Protein AF-A0A368G406-F1 (afdb_monomer_lite)

Organism: Ancylostoma caninum (NCBI:txid29170)

Radius of gyration: 52.62 Å; chains: 1; bounding box: 127×66×128 Å

Foldseek 3Di:
DDDDDDPDPPDDDPVNVVVVVVQVPDDPVRVVVVVVVVVVVVVVVVVPDDPVSVVVVVVVVVVVVVVVVVPADPVRVVVVVVVVVVVVVVVVVPADPVRVVVVVVVVVVVVVVVVVPDDPVNVVVVVVVVVVVVVVCVVVADPVNVVVVVVVVVVVVVVVVVPDDPVRVVVVVVVVVVVVVVVVVPDDPVSVVVVVVVVVVVVVVCVVPDDPVRVVVVVVVVVVVVVVCVVVDDPVNVVVVVVVVVVVVVVVCCLVPVPPVPCCVVVPDPVDPLPPRPVNCQADQQDAQPQARGGHTPNDDPCPVANNNVRDDDPDPQDDPPVNVLCVCPDPNVVVSD

InterPro domains:
  IPR048998 STPR domain [PF21107] (16-80)

Structure (mmCIF, N/CA/C/O backbone):
data_AF-A0A368G406-F1
#
_entry.id   AF-A0A368G406-F1
#
loop_
_atom_site.group_PDB
_atom_site.id
_atom_site.type_symbol
_atom_site.label_atom_id
_atom_site.label_alt_id
_atom_site.label_comp_id
_atom_site.label_asym_id
_atom_site.label_entity_id
_atom_site.label_seq_id
_atom_site.pdbx_PDB_ins_code
_atom_site.Cartn_x
_atom_site.Cartn_y
_atom_site.Cartn_z
_atom_site.occupancy
_atom_site.B_iso_or_equiv
_atom_site.auth_seq_id
_atom_site.auth_comp_id
_atom_site.auth_asym_id
_atom_site.auth_atom_id
_atom_site.pdbx_PDB_model_num
ATOM 1 N N . MET A 1 1 ? -54.294 37.014 65.094 1.00 49.41 1 MET A N 1
ATOM 2 C CA . MET A 1 1 ? -54.032 35.563 64.950 1.00 49.41 1 MET A CA 1
ATOM 3 C C . MET A 1 1 ? -52.740 35.234 65.684 1.00 49.41 1 MET A C 1
ATOM 5 O O . MET A 1 1 ? -51.765 35.935 65.439 1.00 49.41 1 MET A O 1
ATOM 9 N N . PRO A 1 2 ? -52.717 34.256 66.604 1.00 46.81 2 PRO A N 1
ATOM 10 C CA . PRO A 1 2 ? -51.496 33.911 67.323 1.00 46.81 2 PRO A CA 1
ATOM 11 C C . PRO A 1 2 ? -50.529 33.155 66.392 1.00 46.81 2 PRO A C 1
ATOM 13 O O . PRO A 1 2 ? -50.986 32.436 65.497 1.00 46.81 2 PRO A O 1
ATOM 16 N N . PRO A 1 3 ? -49.204 33.298 66.568 1.00 49.44 3 PRO A N 1
ATOM 17 C CA . PRO A 1 3 ? -48.229 32.616 65.728 1.00 49.44 3 PRO A CA 1
ATOM 18 C C . PRO A 1 3 ? -48.266 31.109 66.008 1.00 49.44 3 PRO A C 1
ATOM 20 O O . PRO A 1 3 ? -48.153 30.669 67.154 1.00 49.44 3 PRO A O 1
ATOM 23 N N . LYS A 1 4 ? -48.433 30.302 64.953 1.00 53.38 4 LYS A N 1
ATOM 24 C CA . LYS A 1 4 ? -48.351 28.839 65.040 1.00 53.38 4 LYS A CA 1
ATOM 25 C C . LYS A 1 4 ? -46.936 28.451 65.489 1.00 53.38 4 LYS A C 1
ATOM 27 O O . LYS A 1 4 ? -45.959 28.789 64.821 1.00 53.38 4 LYS A O 1
ATOM 32 N N . LYS A 1 5 ? -46.833 27.754 66.627 1.00 54.50 5 LYS A N 1
ATOM 33 C CA . LYS A 1 5 ? -45.586 27.143 67.108 1.00 54.50 5 LYS A CA 1
ATOM 34 C C . LYS A 1 5 ? -45.050 26.208 66.020 1.00 54.50 5 LYS A C 1
ATOM 36 O O . LYS A 1 5 ? -45.784 25.356 65.533 1.00 54.50 5 LYS A O 1
ATOM 41 N N . ARG A 1 6 ? -43.785 26.390 65.631 1.00 55.47 6 ARG A N 1
ATOM 42 C CA . ARG A 1 6 ? -43.069 25.457 64.752 1.00 55.47 6 ARG A CA 1
ATOM 43 C C . ARG A 1 6 ? -42.863 24.159 65.530 1.00 55.47 6 ARG A C 1
ATOM 45 O O . ARG A 1 6 ? -42.305 24.201 66.628 1.00 55.47 6 ARG A O 1
ATOM 52 N N . ASP A 1 7 ? -43.328 23.043 64.980 1.00 55.53 7 ASP A N 1
ATOM 53 C CA . ASP A 1 7 ? -43.093 21.726 65.561 1.00 55.53 7 ASP A CA 1
ATOM 54 C C . ASP A 1 7 ? -41.589 21.466 65.689 1.00 55.53 7 ASP A C 1
ATOM 56 O O . ASP A 1 7 ? -40.785 21.750 64.798 1.00 55.53 7 ASP A O 1
ATOM 60 N N . SER A 1 8 ? -41.206 20.974 66.862 1.00 54.22 8 SER A N 1
ATOM 61 C CA . SER A 1 8 ? -39.820 20.740 67.241 1.00 54.22 8 SER A CA 1
ATOM 62 C C . SER A 1 8 ? -39.265 19.521 66.499 1.00 54.22 8 SER A C 1
ATOM 64 O O . SER A 1 8 ? -39.485 18.378 66.889 1.00 54.22 8 SER A O 1
ATOM 66 N N . LEU A 1 9 ? -38.469 19.765 65.456 1.00 58.19 9 LEU A N 1
ATOM 67 C CA . LEU A 1 9 ? -37.753 18.752 64.660 1.00 58.19 9 LEU A CA 1
ATOM 68 C C . LEU A 1 9 ? -36.679 17.954 65.447 1.00 58.19 9 LEU A C 1
ATOM 70 O O . LEU A 1 9 ? -35.885 17.236 64.850 1.00 58.19 9 LEU A O 1
ATOM 74 N N . GLY A 1 10 ? -36.627 18.077 66.779 1.00 58.72 10 GLY A N 1
ATOM 75 C CA . GLY A 1 10 ? -35.597 17.486 67.644 1.00 58.72 10 GLY A CA 1
ATOM 76 C C . GLY A 1 10 ? -36.058 16.341 68.557 1.00 58.72 10 GLY A C 1
ATOM 77 O O . GLY A 1 10 ? -35.227 15.775 69.266 1.00 58.72 10 GLY A O 1
ATOM 78 N N . ARG A 1 11 ? -37.350 15.979 68.592 1.00 62.00 11 ARG A N 1
ATOM 79 C CA . ARG A 1 11 ? -37.847 14.932 69.506 1.00 62.00 11 ARG A CA 1
ATOM 80 C C . ARG A 1 11 ? -37.853 13.562 68.824 1.00 62.00 11 ARG A C 1
ATOM 82 O O . ARG A 1 11 ? -38.771 13.235 68.082 1.00 62.00 11 ARG A O 1
ATOM 89 N N . VAL A 1 12 ? -36.829 12.748 69.093 1.00 65.00 12 VAL A N 1
ATOM 90 C CA . VAL A 1 12 ? -36.777 11.350 68.632 1.00 65.00 12 VAL A CA 1
ATOM 91 C C . VAL A 1 12 ? -37.868 10.545 69.338 1.00 65.00 12 VAL A C 1
ATOM 93 O O . VAL A 1 12 ? -37.932 10.518 70.568 1.00 65.00 12 VAL A O 1
ATOM 96 N N . ASP A 1 13 ? -38.724 9.887 68.557 1.00 80.06 13 ASP A N 1
ATOM 97 C CA . ASP A 1 13 ? -39.820 9.065 69.065 1.00 80.06 13 ASP A CA 1
ATOM 98 C C . ASP A 1 13 ? -39.289 7.938 69.996 1.00 80.06 13 ASP A C 1
ATOM 100 O O . ASP A 1 13 ? -38.339 7.231 69.627 1.00 80.06 13 ASP A O 1
ATOM 104 N N . PRO A 1 14 ? -39.881 7.735 71.194 1.00 77.62 14 PRO A N 1
ATOM 105 C CA . PRO A 1 14 ? -39.443 6.725 72.166 1.00 77.62 14 PRO A CA 1
ATOM 106 C C . PRO A 1 14 ? -39.375 5.285 71.631 1.00 77.62 14 PRO A C 1
ATOM 108 O O . PRO A 1 14 ? -38.584 4.476 72.123 1.00 77.62 14 PRO A O 1
ATOM 111 N N . ARG A 1 15 ? -40.193 4.937 70.632 1.00 78.81 15 ARG A N 1
ATOM 112 C CA . ARG A 1 15 ? -40.176 3.640 69.942 1.00 78.81 15 ARG A CA 1
ATOM 113 C C . ARG A 1 15 ? -38.943 3.515 69.057 1.00 78.81 15 ARG A C 1
ATOM 115 O O . ARG A 1 15 ? -38.288 2.477 69.063 1.00 78.81 15 ARG A O 1
ATOM 122 N N . THR A 1 16 ? -38.585 4.585 68.355 1.00 78.56 16 THR A N 1
ATOM 123 C CA . THR A 1 16 ? -37.384 4.635 67.507 1.00 78.56 16 THR A CA 1
ATOM 124 C C . THR A 1 16 ? -36.116 4.503 68.347 1.00 78.56 16 THR A C 1
ATOM 126 O O . THR A 1 16 ? -35.192 3.789 67.958 1.00 78.56 16 THR A O 1
ATOM 129 N N . LYS A 1 17 ? -36.097 5.120 69.537 1.00 80.81 17 LYS A N 1
ATOM 130 C CA . LYS A 1 17 ? -35.003 4.977 70.508 1.00 80.81 17 LYS A CA 1
ATOM 131 C C . LYS A 1 17 ? -34.856 3.528 70.997 1.00 80.81 17 LYS A C 1
ATOM 133 O O . LYS A 1 17 ? -33.769 2.972 70.883 1.00 80.81 17 LYS A O 1
ATOM 138 N N . ARG A 1 18 ? -35.956 2.884 71.412 1.00 81.50 18 ARG A N 1
ATOM 139 C CA . ARG A 1 18 ? -35.964 1.466 71.828 1.00 81.50 18 ARG A CA 1
ATOM 140 C C . ARG A 1 18 ? -35.503 0.509 70.731 1.00 81.50 18 ARG A C 1
ATOM 142 O O . ARG A 1 18 ? -34.713 -0.387 70.997 1.00 81.50 18 ARG A O 1
ATOM 149 N N . VAL A 1 19 ? -35.955 0.704 69.490 1.00 82.75 19 VAL A N 1
ATOM 150 C CA . VAL A 1 19 ? -35.509 -0.121 68.354 1.00 82.75 19 VAL A CA 1
ATOM 151 C C . VAL A 1 19 ? -34.008 0.056 68.116 1.00 82.75 19 VAL A C 1
ATOM 153 O O . VAL A 1 19 ? -33.307 -0.923 67.868 1.00 82.75 19 VAL A O 1
ATOM 156 N N . ARG A 1 20 ? -33.491 1.284 68.232 1.00 83.06 20 ARG A N 1
ATOM 157 C CA . ARG A 1 20 ? -32.057 1.563 68.086 1.00 83.06 20 ARG A CA 1
ATOM 158 C C . ARG A 1 20 ? -31.224 0.880 69.172 1.00 83.06 20 ARG A C 1
ATOM 160 O O . ARG A 1 20 ? -30.203 0.293 68.841 1.00 83.06 20 ARG A O 1
ATOM 167 N N . GLU A 1 21 ? -31.682 0.913 70.420 1.00 83.25 21 GLU A N 1
ATOM 168 C CA . GLU A 1 21 ? -31.038 0.235 71.555 1.00 83.25 21 GLU A CA 1
ATOM 169 C C . GLU A 1 21 ? -31.100 -1.293 71.416 1.00 83.25 21 GLU A C 1
ATOM 171 O O . GLU A 1 21 ? -30.082 -1.957 71.582 1.00 83.25 21 GLU A O 1
ATOM 176 N N . SER A 1 22 ? -32.243 -1.858 71.006 1.00 81.00 22 SER A N 1
ATOM 177 C CA . SER A 1 22 ? -32.356 -3.303 70.750 1.00 81.00 22 SER A CA 1
ATOM 178 C C . SER A 1 22 ? -31.404 -3.774 69.647 1.00 81.00 22 SER A C 1
ATOM 180 O O . SER A 1 22 ? -30.743 -4.787 69.818 1.00 81.00 22 SER A O 1
ATOM 182 N N . ARG A 1 23 ? -31.249 -2.987 68.569 1.00 85.38 23 ARG A N 1
ATOM 183 C CA . ARG A 1 23 ? -30.311 -3.274 67.473 1.00 85.38 23 ARG A CA 1
ATOM 184 C C . ARG A 1 23 ? -28.847 -3.129 67.878 1.00 85.38 23 ARG A C 1
ATOM 186 O O . ARG A 1 23 ? -27.997 -3.775 67.281 1.00 85.38 23 ARG A O 1
ATOM 193 N N . ALA A 1 24 ? -28.547 -2.251 68.835 1.00 84.69 24 ALA A N 1
ATOM 194 C CA . ALA A 1 24 ? -27.189 -2.064 69.341 1.00 84.69 24 ALA A CA 1
ATOM 195 C C . ALA A 1 24 ? -26.726 -3.252 70.199 1.00 84.69 24 ALA A C 1
ATOM 197 O O . ALA A 1 24 ? -25.533 -3.526 70.251 1.00 84.69 24 ALA A O 1
ATOM 198 N N . ASN A 1 25 ? -27.673 -3.964 70.814 1.00 88.94 25 ASN A N 1
ATOM 199 C CA . ASN A 1 25 ? -27.423 -5.135 71.652 1.00 88.94 25 ASN A CA 1
ATOM 200 C C . ASN A 1 25 ? -27.667 -6.472 70.917 1.00 88.94 25 ASN A C 1
ATOM 202 O O . ASN A 1 25 ? -27.665 -7.519 71.559 1.00 88.94 25 ASN A O 1
ATOM 206 N N . GLU A 1 26 ? -27.911 -6.453 69.600 1.00 91.19 26 GLU A N 1
ATOM 207 C CA . GLU A 1 26 ? -28.082 -7.669 68.789 1.00 91.19 26 GLU A CA 1
ATOM 208 C C . GLU A 1 26 ? -26.772 -8.465 68.714 1.00 91.19 26 GLU A C 1
ATOM 210 O O . GLU A 1 26 ? -25.701 -7.897 68.477 1.00 91.19 26 GLU A O 1
ATOM 215 N N . THR A 1 27 ? -26.862 -9.795 68.826 1.00 92.38 27 THR A N 1
ATOM 216 C CA . THR A 1 27 ? -25.739 -10.669 68.456 1.00 92.38 27 THR A CA 1
ATOM 217 C C . THR A 1 27 ? -25.545 -10.659 66.932 1.00 92.38 27 THR A C 1
ATOM 219 O O . THR A 1 27 ? -26.479 -10.318 66.191 1.00 92.38 27 THR A O 1
ATOM 222 N N . PRO A 1 28 ? -24.361 -11.040 66.419 1.00 92.62 28 PRO A N 1
ATOM 223 C CA . PRO A 1 28 ? -24.128 -11.160 64.981 1.00 92.62 28 PRO A CA 1
ATOM 224 C C . PRO A 1 28 ? -25.184 -12.017 64.265 1.00 92.62 28 PRO A C 1
ATOM 226 O O . PRO A 1 28 ? -25.681 -11.612 63.214 1.00 92.62 28 PRO A O 1
ATOM 229 N N . GLU A 1 29 ? -25.599 -13.131 64.870 1.00 92.56 29 GLU A N 1
ATOM 230 C CA . GLU A 1 29 ? -26.581 -14.074 64.320 1.00 92.56 29 GLU A CA 1
ATOM 231 C C . GLU A 1 29 ? -27.992 -13.475 64.303 1.00 92.56 29 GLU A C 1
ATOM 233 O O . GLU A 1 29 ? -28.708 -13.577 63.309 1.00 92.56 29 GLU A O 1
ATOM 238 N N . GLN A 1 30 ? -28.395 -12.792 65.380 1.00 91.88 30 GLN A N 1
ATOM 239 C CA . GLN A 1 30 ? -29.691 -12.106 65.449 1.00 91.88 30 GLN A CA 1
ATOM 240 C C . GLN A 1 30 ? -29.770 -10.962 64.434 1.00 91.88 30 GLN A C 1
ATOM 242 O O . GLN A 1 30 ? -30.791 -10.770 63.764 1.00 91.88 30 GLN A O 1
ATOM 247 N N . ARG A 1 31 ? -28.671 -10.217 64.282 1.00 92.06 31 ARG A N 1
ATOM 248 C CA . ARG A 1 31 ? -28.539 -9.170 63.270 1.00 92.06 31 ARG A CA 1
ATOM 249 C C . ARG A 1 31 ? -28.634 -9.754 61.865 1.00 92.06 31 ARG A C 1
ATOM 251 O O . ARG A 1 31 ? -29.294 -9.157 61.014 1.00 92.06 31 ARG A O 1
ATOM 258 N N . GLU A 1 32 ? -27.990 -10.888 61.613 1.00 94.19 32 GLU A N 1
ATOM 259 C CA . GLU A 1 32 ? -28.038 -11.571 60.323 1.00 94.19 32 GLU A CA 1
ATOM 260 C C . GLU A 1 32 ? -29.444 -12.077 59.999 1.00 94.19 32 GLU A C 1
ATOM 262 O O . GLU A 1 32 ? -29.960 -11.741 58.935 1.00 94.19 32 GLU A O 1
ATOM 267 N N . ALA A 1 33 ? -30.113 -12.750 60.938 1.00 93.00 33 ALA A N 1
ATOM 268 C CA . ALA A 1 33 ? -31.491 -13.207 60.775 1.00 93.00 33 ALA A CA 1
ATOM 269 C C . ALA A 1 33 ? -32.451 -12.046 60.462 1.00 93.00 33 ALA A C 1
ATOM 271 O O . ALA A 1 33 ? -33.243 -12.119 59.523 1.00 93.00 33 ALA A O 1
ATOM 272 N N . ARG A 1 34 ? -32.329 -10.917 61.177 1.00 93.81 34 ARG A N 1
ATOM 273 C CA . ARG A 1 34 ? -33.129 -9.714 60.893 1.00 93.81 34 ARG A CA 1
ATOM 274 C C . ARG A 1 34 ? -32.830 -9.139 59.510 1.00 93.81 34 ARG A C 1
ATOM 276 O O . ARG A 1 34 ? -33.731 -8.627 58.841 1.00 93.81 34 ARG A O 1
ATOM 283 N N . LEU A 1 35 ? -31.565 -9.108 59.093 1.00 94.00 35 LEU A N 1
ATOM 284 C CA . LEU A 1 35 ? -31.202 -8.626 57.760 1.00 94.00 35 LEU A CA 1
ATOM 285 C C . LEU A 1 35 ? -31.737 -9.564 56.677 1.00 94.00 35 LEU A C 1
ATOM 287 O O . LEU A 1 35 ? -32.241 -9.058 55.678 1.00 94.00 35 LEU A O 1
ATOM 291 N N . GLU A 1 36 ? -31.699 -10.876 56.898 1.00 94.69 36 GLU A N 1
ATOM 292 C CA . GLU A 1 36 ? -32.254 -11.878 55.990 1.00 94.69 36 GLU A CA 1
ATOM 293 C C . GLU A 1 36 ? -33.768 -11.728 55.840 1.00 94.69 36 GLU A C 1
ATOM 295 O O . GLU A 1 36 ? -34.262 -11.590 54.724 1.00 94.69 36 GLU A O 1
ATOM 300 N N . GLU A 1 37 ? -34.503 -11.585 56.942 1.00 94.88 37 GLU A N 1
ATOM 301 C CA . GLU A 1 37 ? -35.949 -11.338 56.894 1.00 94.88 37 GLU A CA 1
ATOM 302 C C . GLU A 1 37 ? -36.287 -10.054 56.108 1.00 94.88 37 GLU A C 1
ATOM 304 O O . GLU A 1 37 ? -37.237 -10.006 55.323 1.00 94.88 37 GLU A O 1
ATOM 309 N N . ASN A 1 38 ? -35.471 -9.000 56.247 1.00 94.94 38 ASN A N 1
ATOM 310 C CA . ASN A 1 38 ? -35.632 -7.785 55.444 1.00 94.94 38 ASN A CA 1
ATOM 311 C C . ASN A 1 38 ? -35.271 -7.993 53.963 1.00 94.94 38 ASN A C 1
ATOM 313 O O . ASN A 1 38 ? -35.876 -7.343 53.108 1.00 94.94 38 ASN A O 1
ATOM 317 N N . ARG A 1 39 ? -34.297 -8.852 53.630 1.00 96.44 39 ARG A N 1
ATOM 318 C CA . ARG A 1 39 ? -33.981 -9.201 52.233 1.00 96.44 39 ARG A CA 1
ATOM 319 C C . ARG A 1 39 ? -35.160 -9.928 51.594 1.00 96.44 39 ARG A C 1
ATOM 321 O O . ARG A 1 39 ? -35.564 -9.515 50.509 1.00 96.44 39 ARG A O 1
ATOM 328 N N . ILE A 1 40 ? -35.738 -10.909 52.291 1.00 95.31 40 ILE A N 1
ATOM 329 C CA . ILE A 1 40 ? -36.906 -11.677 51.836 1.00 95.31 40 ILE A CA 1
ATOM 330 C C . ILE A 1 40 ? -38.087 -10.737 51.586 1.00 95.31 40 ILE A C 1
ATOM 332 O O . ILE A 1 40 ? -38.567 -10.650 50.459 1.00 95.31 40 ILE A O 1
ATOM 336 N N . ARG A 1 41 ? -38.470 -9.921 52.577 1.00 95.56 41 ARG A N 1
ATOM 337 C CA . ARG A 1 41 ? -39.592 -8.976 52.439 1.00 95.56 41 ARG A CA 1
ATOM 338 C C . ARG A 1 41 ? -39.402 -7.992 51.278 1.00 95.56 41 ARG A C 1
ATOM 340 O O . ARG A 1 41 ? -40.341 -7.682 50.550 1.00 95.56 41 ARG A O 1
ATOM 347 N N . ASN A 1 42 ? -38.179 -7.491 51.084 1.00 94.12 42 ASN A N 1
ATOM 348 C CA . ASN A 1 42 ? -37.868 -6.604 49.961 1.00 94.12 42 ASN A CA 1
ATOM 349 C C . ASN A 1 42 ? -37.892 -7.336 48.612 1.00 94.12 42 ASN A C 1
ATOM 351 O O . ASN A 1 42 ? -38.251 -6.728 47.606 1.00 94.12 42 ASN A O 1
ATOM 355 N N . ALA A 1 43 ? -37.484 -8.606 48.565 1.00 94.62 43 ALA A N 1
ATOM 356 C CA . ALA A 1 43 ? -37.543 -9.422 47.357 1.00 94.62 43 ALA A CA 1
ATOM 357 C C . ALA A 1 43 ? -38.995 -9.709 46.960 1.00 94.62 43 ALA A C 1
ATOM 359 O O . ALA A 1 43 ? -39.350 -9.495 45.805 1.00 94.62 43 ALA A O 1
ATOM 360 N N . GLU A 1 44 ? -39.842 -10.081 47.920 1.00 95.50 44 GLU A N 1
ATOM 361 C CA . GLU A 1 44 ? -41.281 -10.276 47.716 1.00 95.50 44 GLU A CA 1
ATOM 362 C C . GLU A 1 44 ? -41.956 -8.987 47.240 1.00 95.50 44 GLU A C 1
ATOM 364 O O . GLU A 1 44 ? -42.659 -8.991 46.231 1.00 95.50 44 GLU A O 1
ATOM 369 N N . SER A 1 45 ? -41.668 -7.854 47.892 1.00 93.19 45 SER A N 1
ATOM 370 C CA . SER A 1 45 ? -42.192 -6.554 47.461 1.00 93.19 45 SER A CA 1
ATOM 371 C C . SER A 1 45 ? -41.759 -6.197 46.039 1.00 93.19 45 SER A C 1
ATOM 373 O O . SER A 1 45 ? -42.573 -5.656 45.302 1.00 93.19 45 SER A O 1
ATOM 375 N N . ARG A 1 46 ? -40.511 -6.493 45.641 1.00 93.12 46 ARG A N 1
ATOM 376 C CA . ARG A 1 46 ? -40.017 -6.255 44.271 1.00 93.12 46 ARG A CA 1
ATOM 377 C C . ARG A 1 46 ? -40.621 -7.215 43.252 1.00 93.12 46 ARG A C 1
ATOM 379 O O . ARG A 1 46 ? -40.797 -6.826 42.106 1.00 93.12 46 ARG A O 1
ATOM 386 N N . ALA A 1 47 ? -40.901 -8.456 43.645 1.00 93.31 47 ALA A N 1
ATOM 387 C CA . ALA A 1 47 ? -41.544 -9.443 42.783 1.00 93.31 47 ALA A CA 1
ATOM 388 C C . ALA A 1 47 ? -43.015 -9.093 42.516 1.00 93.31 47 ALA A C 1
ATOM 390 O O . ALA A 1 47 ? -43.526 -9.391 41.442 1.00 93.31 47 ALA A O 1
ATOM 391 N N . ALA A 1 48 ? -43.669 -8.427 43.471 1.00 94.62 48 ALA A N 1
ATOM 392 C CA . ALA A 1 48 ? -45.034 -7.931 43.342 1.00 94.62 48 ALA A CA 1
ATOM 393 C C . ALA A 1 48 ? -45.148 -6.563 42.630 1.00 94.62 48 ALA A C 1
ATOM 395 O O . ALA A 1 48 ? -46.264 -6.095 42.414 1.00 94.62 48 ALA A O 1
ATOM 396 N N . GLU A 1 49 ? -44.032 -5.905 42.278 1.00 95.69 49 GLU A N 1
ATOM 397 C CA . GLU A 1 49 ? -44.053 -4.616 41.569 1.00 95.69 49 GLU A CA 1
ATOM 398 C C . GLU A 1 49 ? -44.666 -4.758 40.168 1.00 95.69 49 GLU A C 1
ATOM 400 O O . GLU A 1 49 ? -44.308 -5.651 39.395 1.00 95.69 49 GLU A O 1
ATOM 405 N N . THR A 1 50 ? -45.524 -3.807 39.792 1.00 96.25 50 THR A N 1
ATOM 406 C CA . THR A 1 50 ? -45.925 -3.641 38.388 1.00 96.25 50 THR A CA 1
ATOM 407 C C . THR A 1 50 ? -44.772 -3.069 37.555 1.00 96.25 50 THR A C 1
ATOM 409 O O . THR A 1 50 ? -43.810 -2.513 38.093 1.00 96.25 50 THR A O 1
ATOM 412 N N . SER A 1 51 ? -44.862 -3.153 36.224 1.00 95.12 51 SER A N 1
ATOM 413 C CA . SER A 1 51 ? -43.867 -2.545 35.326 1.00 95.12 51 SER A CA 1
ATOM 414 C C . SER A 1 51 ? -43.695 -1.043 35.581 1.00 95.12 51 SER A C 1
ATOM 416 O O . SER A 1 51 ? -42.569 -0.576 35.702 1.00 95.12 51 SER A O 1
ATOM 418 N N . GLU A 1 52 ? -44.789 -0.301 35.767 1.00 96.00 52 GLU A N 1
ATOM 419 C CA . GLU A 1 52 ? -44.753 1.143 36.044 1.00 96.00 52 GLU A CA 1
ATOM 420 C C . GLU A 1 52 ? -44.116 1.468 37.404 1.00 96.00 52 GLU A C 1
ATOM 422 O O . GLU A 1 52 ? -43.308 2.392 37.529 1.00 96.00 52 GLU A O 1
ATOM 427 N N . GLN A 1 53 ? -44.433 0.690 38.443 1.00 95.38 53 GLN A N 1
ATOM 428 C CA . GLN A 1 53 ? -43.813 0.843 39.764 1.00 95.38 53 GLN A CA 1
ATOM 429 C C . GLN A 1 53 ? -42.312 0.537 39.713 1.00 95.38 53 GLN A C 1
ATOM 431 O O . GLN A 1 53 ? -41.497 1.244 40.311 1.00 95.38 53 GLN A O 1
ATOM 436 N N . ARG A 1 54 ? -41.926 -0.486 38.947 1.00 95.31 54 ARG A N 1
ATOM 437 C CA . ARG A 1 54 ? -40.524 -0.821 38.709 1.00 95.31 54 ARG A CA 1
ATOM 438 C C . ARG A 1 54 ? -39.806 0.303 37.964 1.00 95.31 54 ARG A C 1
ATOM 440 O O . ARG A 1 54 ? -38.705 0.679 38.369 1.00 95.31 54 ARG A O 1
ATOM 447 N N . ASP A 1 55 ? -40.413 0.846 36.915 1.00 96.44 55 ASP A N 1
ATOM 448 C CA . ASP A 1 55 ? -39.824 1.909 36.100 1.00 96.44 55 ASP A CA 1
ATOM 449 C C . ASP A 1 55 ? -39.658 3.197 36.899 1.00 96.44 55 ASP A C 1
ATOM 451 O O . ASP A 1 55 ? -38.568 3.766 36.918 1.00 96.44 55 ASP A O 1
ATOM 455 N N . THR A 1 56 ? -40.676 3.603 37.659 1.00 96.00 56 THR A N 1
ATOM 456 C CA . THR A 1 56 ? -40.586 4.767 38.553 1.00 96.00 56 THR A CA 1
ATOM 457 C C . THR A 1 56 ? -39.505 4.588 39.621 1.00 96.00 56 THR A C 1
ATOM 459 O O . THR A 1 56 ? -38.717 5.508 39.853 1.00 96.00 56 THR A O 1
ATOM 462 N N . ARG A 1 57 ? -39.382 3.402 40.235 1.00 96.06 57 ARG A N 1
ATOM 463 C CA . ARG A 1 57 ? -38.305 3.108 41.197 1.00 96.06 57 ARG A CA 1
ATOM 464 C C . ARG A 1 57 ? -36.921 3.161 40.548 1.00 96.06 57 ARG A C 1
ATOM 466 O O . ARG A 1 57 ? -35.981 3.686 41.153 1.00 96.06 57 ARG A O 1
ATOM 473 N N . LEU A 1 58 ? -36.762 2.584 39.357 1.00 96.00 58 LEU A N 1
ATOM 474 C CA . LEU A 1 58 ? -35.494 2.615 38.623 1.00 96.00 58 LEU A CA 1
ATOM 475 C C . LEU A 1 58 ? -35.138 4.038 38.194 1.00 96.00 58 LEU A C 1
ATOM 477 O O . LEU A 1 58 ? -33.974 4.414 38.314 1.00 96.00 58 LEU A O 1
ATOM 481 N N . GLU A 1 59 ? -36.119 4.834 37.778 1.00 96.75 59 GLU A N 1
ATOM 482 C CA . GLU A 1 59 ? -35.920 6.227 37.394 1.00 96.75 59 GLU A CA 1
ATOM 483 C C . GLU A 1 59 ? -35.493 7.079 38.589 1.00 96.75 59 GLU A C 1
ATOM 485 O O . GLU A 1 59 ? -34.445 7.715 38.542 1.00 96.75 59 GLU A O 1
ATOM 490 N N . GLN A 1 60 ? -36.187 6.970 39.725 1.00 96.75 60 GLN A N 1
ATOM 491 C CA . GLN A 1 60 ? -35.770 7.634 40.965 1.00 96.75 60 GLN A CA 1
ATOM 492 C C . GLN A 1 60 ? -34.351 7.239 41.400 1.00 96.75 60 GLN A C 1
ATOM 494 O O . GLN A 1 60 ? -33.629 8.054 41.976 1.00 96.75 60 GLN A O 1
ATOM 499 N N . ASN A 1 61 ? -33.944 5.987 41.169 1.00 96.81 61 ASN A N 1
ATOM 500 C CA . ASN A 1 61 ? -32.583 5.539 41.458 1.00 96.81 61 ASN A CA 1
ATOM 501 C C . ASN A 1 61 ? -31.567 6.158 40.481 1.00 96.81 61 ASN A C 1
ATOM 503 O O . ASN A 1 61 ? -30.518 6.633 40.913 1.00 96.81 61 ASN A O 1
ATOM 507 N N . ARG A 1 62 ? -31.888 6.220 39.180 1.00 97.44 62 ARG A N 1
ATOM 508 C CA . ARG A 1 62 ? -31.057 6.909 38.178 1.00 97.44 62 ARG A CA 1
ATOM 509 C C . ARG A 1 62 ? -30.869 8.380 38.536 1.00 97.44 62 ARG A C 1
ATOM 511 O O . ARG A 1 62 ? -29.724 8.824 38.520 1.00 97.44 62 ARG A O 1
ATOM 518 N N . SER A 1 63 ? -31.934 9.090 38.921 1.00 96.62 63 SER A N 1
ATOM 519 C CA . SER A 1 63 ? -31.855 10.498 39.337 1.00 96.62 63 SER A CA 1
ATOM 520 C C . SER A 1 63 ? -30.943 10.669 40.551 1.00 96.62 63 SER A C 1
ATOM 522 O O . SER A 1 63 ? -29.978 11.419 40.482 1.00 96.62 63 SER A O 1
ATOM 524 N N . ARG A 1 64 ? -31.137 9.877 41.618 1.00 97.00 64 ARG A N 1
ATOM 525 C CA . ARG A 1 64 ? -30.275 9.937 42.815 1.00 97.00 64 ARG A CA 1
ATOM 526 C C . ARG A 1 64 ? -28.798 9.675 42.505 1.00 97.00 64 ARG A C 1
ATOM 528 O O . ARG A 1 64 ? -27.923 10.334 43.062 1.00 97.00 64 ARG A O 1
ATOM 535 N N . ILE A 1 65 ? -28.507 8.709 41.630 1.00 96.19 65 ILE A N 1
ATOM 536 C CA . ILE A 1 65 ? -27.133 8.415 41.195 1.00 96.19 65 ILE A CA 1
ATOM 537 C C . ILE A 1 65 ? -26.574 9.563 40.347 1.00 96.19 65 ILE A C 1
ATOM 539 O O . ILE A 1 65 ? -25.398 9.892 40.484 1.00 96.19 65 ILE A O 1
ATOM 543 N N . ALA A 1 66 ? -27.381 10.153 39.464 1.00 96.44 66 ALA A N 1
ATOM 544 C CA . ALA A 1 66 ? -26.976 11.293 38.649 1.00 96.44 66 ALA A CA 1
ATOM 545 C C . ALA A 1 66 ? -26.637 12.504 39.525 1.00 96.44 66 ALA A C 1
ATOM 547 O O . ALA A 1 66 ? -25.559 13.069 39.358 1.00 96.44 66 ALA A O 1
ATOM 548 N N . ASP A 1 67 ? -27.478 12.816 40.511 1.00 96.62 67 ASP A N 1
ATOM 549 C CA . ASP A 1 67 ? -27.252 13.905 41.464 1.00 96.62 67 ASP A CA 1
ATOM 550 C C . ASP A 1 67 ? -25.965 13.678 42.267 1.00 96.62 67 ASP A C 1
ATOM 552 O O . ASP A 1 67 ? -25.102 14.551 42.328 1.00 96.62 67 ASP A O 1
ATOM 556 N N . SER A 1 68 ? -25.771 12.462 42.796 1.00 94.81 68 SER A N 1
ATOM 557 C CA . SER A 1 68 ? -24.536 12.084 43.496 1.00 94.81 68 SER A CA 1
ATOM 558 C C . SER A 1 68 ? -23.287 12.224 42.619 1.00 94.81 68 SER A C 1
ATOM 560 O O . SER A 1 68 ? -22.246 12.642 43.123 1.00 94.81 68 SER A O 1
ATOM 562 N N . ARG A 1 69 ? -23.369 11.870 41.328 1.00 94.75 69 ARG A N 1
ATOM 563 C CA . ARG A 1 69 ? -22.256 12.010 40.371 1.00 94.75 69 ARG A CA 1
ATOM 564 C C . ARG A 1 69 ? -22.011 13.461 39.968 1.00 94.75 69 ARG A C 1
ATOM 566 O O . ARG A 1 69 ? -20.879 13.805 39.655 1.00 94.75 69 ARG A O 1
ATOM 573 N N . ALA A 1 70 ? -23.046 14.298 39.952 1.00 95.31 70 ALA A N 1
ATOM 574 C CA . ALA A 1 70 ? -22.923 15.715 39.628 1.00 95.31 70 ALA A CA 1
ATOM 575 C C . ALA A 1 70 ? -22.183 16.490 40.729 1.00 95.31 70 ALA A C 1
ATOM 577 O O . ALA A 1 70 ? -21.468 17.442 40.432 1.00 95.31 70 ALA A O 1
ATOM 578 N N . THR A 1 71 ? -22.316 16.056 41.986 1.00 95.81 71 THR A N 1
ATOM 579 C CA . THR A 1 71 ? -21.619 16.642 43.142 1.00 95.81 71 THR A CA 1
ATOM 580 C C . THR A 1 71 ? -20.299 15.942 43.491 1.00 95.81 71 THR A C 1
ATOM 582 O O . THR A 1 71 ? -19.697 16.251 44.515 1.00 95.81 71 THR A O 1
ATOM 585 N N . GLU A 1 72 ? -19.873 14.963 42.690 1.00 96.06 72 GLU A N 1
ATOM 586 C CA . GLU A 1 72 ? -18.667 14.160 42.920 1.00 96.06 72 GLU A CA 1
ATOM 587 C C . GLU A 1 72 ? -17.399 15.011 42.735 1.00 96.06 72 GLU A C 1
ATOM 589 O O . GLU A 1 72 ? -17.260 15.729 41.741 1.00 96.06 72 GLU A O 1
ATOM 594 N N . THR A 1 73 ? -16.446 14.921 43.669 1.00 97.44 73 THR A N 1
ATOM 595 C CA . THR A 1 73 ? -15.131 15.562 43.493 1.00 97.44 73 THR A CA 1
ATOM 596 C C . THR A 1 73 ? -14.278 14.798 42.476 1.00 97.44 73 THR A C 1
ATOM 598 O O . THR A 1 73 ? -14.532 13.629 42.184 1.00 97.44 73 THR A O 1
ATOM 601 N N . ALA A 1 74 ? -13.226 15.428 41.943 1.00 96.88 74 ALA A N 1
ATOM 602 C CA . ALA A 1 74 ? -12.303 14.756 41.023 1.00 96.88 74 ALA A CA 1
ATOM 603 C C . ALA A 1 74 ? -11.689 13.483 41.642 1.00 96.88 74 ALA A C 1
ATOM 605 O O . ALA A 1 74 ? -11.708 12.431 41.015 1.00 96.88 74 ALA A O 1
ATOM 606 N N . GLU A 1 75 ? -11.261 13.547 42.906 1.00 97.12 75 GLU A N 1
ATOM 607 C CA . GLU A 1 75 ? -10.695 12.402 43.635 1.00 97.12 75 GLU A CA 1
ATOM 608 C C . GLU A 1 75 ? -11.707 11.264 43.822 1.00 97.12 75 GLU A C 1
ATOM 610 O O . GLU A 1 75 ? -11.384 10.095 43.609 1.00 97.12 75 GLU A O 1
ATOM 615 N N . GLN A 1 76 ? -12.953 11.590 44.183 1.00 96.81 76 GLN A N 1
ATOM 616 C CA . GLN A 1 76 ? -14.023 10.597 44.316 1.00 96.81 76 GLN A CA 1
ATOM 617 C C . GLN A 1 76 ? -14.336 9.939 42.968 1.00 96.81 76 GLN A C 1
ATOM 619 O O . GLN A 1 76 ? -14.479 8.716 42.891 1.00 96.81 76 GLN A O 1
ATOM 624 N N . ARG A 1 77 ? -14.371 10.740 41.896 1.00 96.62 77 ARG A N 1
ATOM 625 C CA . ARG A 1 77 ? -14.571 10.263 40.526 1.00 96.62 77 ARG A CA 1
ATOM 626 C C . ARG A 1 77 ? -13.454 9.330 40.094 1.00 96.62 77 ARG A C 1
ATOM 628 O O . ARG A 1 77 ? -13.746 8.277 39.524 1.00 96.62 77 ARG A O 1
ATOM 635 N N . ASP A 1 78 ? -12.208 9.689 40.366 1.00 97.44 78 ASP A N 1
ATOM 636 C CA . ASP A 1 78 ? -11.053 8.871 40.013 1.00 97.44 78 ASP A CA 1
ATOM 637 C C . ASP A 1 78 ? -11.051 7.561 40.799 1.00 97.44 78 ASP A C 1
ATOM 639 O O . ASP A 1 78 ? -10.941 6.498 40.189 1.00 97.44 78 ASP A O 1
ATOM 643 N N . ALA A 1 79 ? -11.315 7.598 42.109 1.00 97.12 79 ALA A N 1
ATOM 644 C CA . ALA A 1 79 ? -11.456 6.394 42.927 1.00 97.12 79 ALA A CA 1
ATOM 645 C C . ALA A 1 79 ? -12.579 5.470 42.415 1.00 97.12 79 ALA A C 1
ATOM 647 O O . ALA A 1 79 ? -12.388 4.256 42.300 1.00 97.12 79 ALA A O 1
ATOM 648 N N . ARG A 1 80 ? -13.740 6.027 42.037 1.00 97.12 80 ARG A N 1
ATOM 649 C CA . ARG A 1 80 ? -14.860 5.262 41.462 1.00 97.12 80 ARG A CA 1
ATOM 650 C C . ARG A 1 80 ? -14.505 4.645 40.110 1.00 97.12 80 ARG A C 1
ATOM 652 O O . ARG A 1 80 ? -14.879 3.501 39.836 1.00 97.12 80 ARG A O 1
ATOM 659 N N . LEU A 1 81 ? -13.848 5.403 39.231 1.00 96.94 81 LEU A N 1
ATOM 660 C CA . LEU A 1 81 ? -13.423 4.906 37.922 1.00 96.94 81 LEU A CA 1
ATOM 661 C C . LEU A 1 81 ? -12.358 3.821 38.067 1.00 96.94 81 LEU A C 1
ATOM 663 O O . LEU A 1 81 ? -12.438 2.820 37.356 1.00 96.94 81 LEU A O 1
ATOM 667 N N . GLU A 1 82 ? -11.432 3.980 39.007 1.00 97.62 82 GLU A N 1
ATOM 668 C CA . GLU A 1 82 ? -10.392 2.998 39.292 1.00 97.62 82 GLU A CA 1
ATOM 669 C C . GLU A 1 82 ? -10.984 1.704 39.851 1.00 97.62 82 GLU A C 1
ATOM 671 O O . GLU A 1 82 ? -10.758 0.636 39.289 1.00 97.62 82 GLU A O 1
ATOM 676 N N . GLN A 1 83 ? -11.878 1.790 40.841 1.00 97.56 83 GLN A N 1
ATOM 677 C CA . GLN A 1 83 ? -12.589 0.616 41.354 1.00 97.56 83 GLN A CA 1
ATOM 678 C C . GLN A 1 83 ? -13.367 -0.116 40.245 1.00 97.56 83 GLN A C 1
ATOM 680 O O . GLN A 1 83 ? -13.414 -1.348 40.211 1.00 97.56 83 GLN A O 1
ATOM 685 N N . ASN A 1 84 ? -13.968 0.624 39.307 1.00 97.56 84 ASN A N 1
ATOM 686 C CA . ASN A 1 84 ? -14.651 0.019 38.167 1.00 97.56 84 ASN A CA 1
ATOM 687 C C . ASN A 1 84 ? -13.668 -0.642 37.186 1.00 97.56 84 ASN A C 1
ATOM 689 O O . ASN A 1 84 ? -13.971 -1.721 36.679 1.00 97.56 84 ASN A O 1
ATOM 693 N N . ARG A 1 85 ? -12.497 -0.042 36.929 1.00 98.00 85 ARG A N 1
ATOM 694 C CA . ARG A 1 85 ? -11.441 -0.657 36.107 1.00 98.00 85 ARG A CA 1
ATOM 695 C C . ARG A 1 85 ? -10.965 -1.967 36.724 1.00 98.00 85 ARG A C 1
ATOM 697 O O . ARG A 1 85 ? -10.958 -2.961 36.002 1.00 98.00 85 ARG A O 1
ATOM 704 N N . SER A 1 86 ? -10.673 -1.989 38.027 1.00 97.50 86 SER A N 1
ATOM 705 C CA . SER A 1 86 ? -10.248 -3.201 38.741 1.00 97.50 86 SER A CA 1
ATOM 706 C C . SER A 1 86 ? -11.309 -4.292 38.660 1.00 97.50 86 SER A C 1
ATOM 708 O O . SER A 1 86 ? -11.034 -5.379 38.168 1.00 97.50 86 SER A O 1
ATOM 710 N N . ARG A 1 87 ? -12.571 -3.969 38.977 1.00 97.88 87 ARG A N 1
ATOM 711 C CA . ARG A 1 87 ? -13.678 -4.934 38.883 1.00 97.88 87 ARG A CA 1
ATOM 712 C C . ARG A 1 87 ? -13.837 -5.518 37.474 1.00 97.88 87 ARG A C 1
ATOM 714 O O . ARG A 1 87 ? -14.118 -6.702 37.321 1.00 97.88 87 ARG A O 1
ATOM 721 N N . ILE A 1 88 ? -13.697 -4.698 36.430 1.00 97.06 88 ILE A N 1
ATOM 722 C CA . ILE A 1 88 ? -13.776 -5.167 35.039 1.00 97.06 88 ILE A CA 1
ATOM 723 C C . ILE A 1 88 ? -12.550 -6.007 34.662 1.00 97.06 88 ILE A C 1
ATOM 725 O O . ILE A 1 88 ? -12.692 -6.956 33.894 1.00 97.06 88 ILE A O 1
ATOM 729 N N . ALA A 1 89 ? -11.363 -5.674 35.172 1.00 97.12 89 ALA A N 1
ATOM 730 C CA . ALA A 1 89 ? -10.163 -6.477 34.975 1.00 97.12 89 ALA A CA 1
ATOM 731 C C . ALA A 1 89 ? -10.318 -7.865 35.613 1.00 97.12 89 ALA A C 1
ATOM 733 O O . ALA A 1 89 ? -10.072 -8.854 34.930 1.00 97.12 89 ALA A O 1
ATOM 734 N N . ASP A 1 90 ? -10.838 -7.945 36.840 1.00 97.56 90 ASP A N 1
ATOM 735 C CA . ASP A 1 90 ? -11.085 -9.211 37.544 1.00 97.56 90 ASP A CA 1
ATOM 736 C C . ASP A 1 90 ? -12.111 -10.088 36.806 1.00 97.56 90 ASP A C 1
ATOM 738 O O . ASP A 1 90 ? -11.900 -11.287 36.607 1.00 97.56 90 ASP A O 1
ATOM 742 N N . LEU A 1 91 ? -13.200 -9.482 36.312 1.00 96.25 91 LEU A N 1
ATOM 743 C CA . LEU A 1 91 ? -14.186 -10.182 35.479 1.00 96.25 91 LEU A CA 1
ATOM 744 C C . LEU A 1 91 ? -13.580 -10.693 34.164 1.00 96.25 91 LEU A C 1
ATOM 746 O O . LEU A 1 91 ? -13.929 -11.777 33.714 1.00 96.25 91 LEU A O 1
ATOM 750 N N . ARG A 1 92 ? -12.665 -9.938 33.541 1.00 95.62 92 ARG A N 1
ATOM 751 C CA . ARG A 1 92 ? -11.968 -10.369 32.314 1.00 95.62 92 ARG A CA 1
ATOM 752 C C . ARG A 1 92 ? -10.909 -11.435 32.580 1.00 95.62 92 ARG A C 1
ATOM 754 O O . ARG A 1 92 ? -10.658 -12.254 31.707 1.00 95.62 92 ARG A O 1
ATOM 761 N N . ALA A 1 93 ? -10.275 -11.417 33.750 1.00 96.19 93 ALA A N 1
ATOM 762 C CA . ALA A 1 93 ? -9.278 -12.409 34.139 1.00 96.19 93 ALA A CA 1
ATOM 763 C C . ALA A 1 93 ? -9.906 -13.787 34.398 1.00 96.19 93 ALA A C 1
ATOM 765 O O . ALA A 1 93 ? -9.254 -14.807 34.199 1.00 96.19 93 ALA A O 1
ATOM 766 N N . THR A 1 94 ? -11.175 -13.806 34.813 1.00 96.50 94 THR A N 1
ATOM 767 C CA . THR A 1 94 ? -11.961 -15.022 35.076 1.00 96.50 94 THR A CA 1
ATOM 768 C C . THR A 1 94 ? -12.862 -15.430 33.902 1.00 96.50 94 THR A C 1
ATOM 770 O O . THR A 1 94 ? -13.605 -16.404 34.004 1.00 96.50 94 THR A O 1
ATOM 773 N N . GLU A 1 95 ? -12.789 -14.704 32.782 1.00 96.88 95 GLU A N 1
ATOM 774 C CA . GLU A 1 95 ? -13.580 -14.932 31.570 1.00 96.88 95 GLU A CA 1
ATOM 775 C C . GLU A 1 95 ? -13.178 -16.253 30.890 1.00 96.88 95 GLU A C 1
ATOM 777 O O . GLU A 1 95 ? -11.993 -16.523 30.677 1.00 96.88 95 GLU A O 1
ATOM 782 N N . THR A 1 96 ? -14.161 -17.073 30.504 1.00 97.94 96 THR A N 1
ATOM 783 C CA . THR A 1 96 ? -13.891 -18.274 29.696 1.00 97.94 96 THR A CA 1
ATOM 784 C C . THR A 1 96 ? -13.535 -17.896 28.254 1.00 97.94 96 THR A C 1
ATOM 786 O O . THR A 1 96 ? -13.835 -16.794 27.793 1.00 97.94 96 THR A O 1
ATOM 789 N N . ALA A 1 97 ? -12.924 -18.815 27.499 1.00 97.50 97 ALA A N 1
ATOM 790 C CA . ALA A 1 97 ? -12.613 -18.574 26.086 1.00 97.50 97 ALA A CA 1
ATOM 791 C C . ALA A 1 97 ? -13.868 -18.206 25.269 1.00 97.50 97 ALA A C 1
ATOM 793 O O . ALA A 1 97 ? -13.854 -17.222 24.537 1.00 97.50 97 ALA A O 1
ATOM 794 N N . GLU A 1 98 ? -14.981 -18.915 25.478 1.00 97.62 98 GLU A N 1
ATOM 795 C CA . GLU A 1 98 ? -16.255 -18.641 24.798 1.00 97.62 98 GLU A CA 1
ATOM 796 C C . GLU A 1 98 ? -16.827 -17.262 25.149 1.00 97.62 98 GLU A C 1
ATOM 798 O O . GLU A 1 98 ? -17.269 -16.525 24.267 1.00 97.62 98 GLU A O 1
ATOM 803 N N . GLN A 1 99 ? -16.788 -16.877 26.430 1.00 97.50 99 GLN A N 1
ATOM 804 C CA . GLN A 1 99 ? -17.231 -15.550 26.866 1.00 97.50 99 GLN A CA 1
ATOM 805 C C . GLN A 1 99 ? -16.360 -14.449 26.249 1.00 97.50 99 GLN A C 1
ATOM 807 O O . GLN A 1 99 ? -16.884 -13.446 25.755 1.00 97.50 99 GLN A O 1
ATOM 812 N N . ARG A 1 100 ? -15.040 -14.669 26.207 1.00 97.38 100 ARG A N 1
ATOM 813 C CA . ARG A 1 100 ? -14.077 -13.757 25.585 1.00 97.38 100 ARG A CA 1
ATOM 814 C C . ARG A 1 100 ? -14.340 -13.602 24.097 1.00 97.38 100 ARG A C 1
ATOM 816 O O . ARG A 1 100 ? -14.335 -12.471 23.606 1.00 97.38 100 ARG A O 1
ATOM 823 N N . ASP A 1 101 ? -14.580 -14.696 23.391 1.00 97.75 101 ASP A N 1
ATOM 824 C CA . ASP A 1 101 ? -14.856 -14.670 21.959 1.00 97.75 101 ASP A CA 1
ATOM 825 C C . ASP A 1 101 ? -16.182 -13.969 21.668 1.00 97.75 101 ASP A C 1
ATOM 827 O O . ASP A 1 101 ? -16.211 -13.057 20.840 1.00 97.75 101 ASP A O 1
ATOM 831 N N . ALA A 1 102 ? -17.241 -14.268 22.426 1.00 97.75 102 ALA A N 1
ATOM 832 C CA . ALA A 1 102 ? -18.521 -13.569 22.320 1.00 97.75 102 ALA A CA 1
ATOM 833 C C . ALA A 1 102 ? -18.377 -12.056 22.571 1.00 97.75 102 ALA A C 1
ATOM 835 O O . ALA A 1 102 ? -18.902 -11.240 21.810 1.00 97.75 102 ALA A O 1
ATOM 836 N N . ARG A 1 103 ? -17.609 -11.652 23.593 1.00 97.56 103 ARG A N 1
ATOM 837 C CA . ARG A 1 103 ? -17.332 -10.237 23.890 1.00 97.56 103 ARG A CA 1
ATOM 838 C C . ARG A 1 103 ? -16.537 -9.557 22.777 1.00 97.56 103 ARG A C 1
ATOM 840 O O . ARG A 1 103 ? -16.816 -8.404 22.436 1.00 97.56 103 ARG A O 1
ATOM 847 N N . LEU A 1 104 ? -15.511 -10.219 22.241 1.00 97.38 104 LEU A N 1
ATOM 848 C CA . LEU A 1 104 ? -14.706 -9.677 21.146 1.00 97.38 104 LEU A CA 1
ATOM 849 C C . LEU A 1 104 ? -15.532 -9.555 19.866 1.00 97.38 104 LEU A C 1
ATOM 851 O O . LEU A 1 104 ? -15.415 -8.538 19.184 1.00 97.38 104 LEU A O 1
ATOM 855 N N . GLU A 1 105 ? -16.403 -10.519 19.588 1.00 97.94 105 GLU A N 1
ATOM 856 C CA . GLU A 1 105 ? -17.297 -10.497 18.433 1.00 97.94 105 GLU A CA 1
ATOM 857 C C . GLU A 1 105 ? -18.354 -9.394 18.546 1.00 97.94 105 GLU A C 1
ATOM 859 O O . GLU A 1 105 ? -18.550 -8.606 17.616 1.00 97.94 105 GLU A O 1
ATOM 864 N N . GLN A 1 106 ? -18.945 -9.219 19.730 1.00 97.94 106 GLN A N 1
ATOM 865 C CA . GLN A 1 106 ? -19.832 -8.088 20.002 1.00 97.94 106 GLN A CA 1
ATOM 866 C C . GLN A 1 106 ? -19.105 -6.739 19.850 1.00 97.94 106 GLN A C 1
ATOM 868 O O . GLN A 1 106 ? -19.674 -5.751 19.387 1.00 97.94 106 GLN A O 1
ATOM 873 N N . ASN A 1 107 ? -17.823 -6.666 20.215 1.00 97.94 107 ASN A N 1
ATOM 874 C CA . ASN A 1 107 ? -17.047 -5.448 20.007 1.00 97.94 107 ASN A CA 1
ATOM 875 C C . ASN A 1 107 ? -16.716 -5.222 18.521 1.00 97.94 107 ASN A C 1
ATOM 877 O O . ASN A 1 107 ? -16.770 -4.081 18.066 1.00 97.94 107 ASN A O 1
ATOM 881 N N . ARG A 1 108 ? -16.402 -6.276 17.754 1.00 98.19 108 ARG A N 1
ATOM 882 C CA . ARG A 1 108 ? -16.161 -6.183 16.302 1.00 98.19 108 ARG A CA 1
ATOM 883 C C . ARG A 1 108 ? -17.400 -5.691 15.564 1.00 98.19 108 ARG A C 1
ATOM 885 O O . ARG A 1 108 ? -17.273 -4.732 14.807 1.00 98.19 108 ARG A O 1
ATOM 892 N N . SER A 1 109 ? -18.565 -6.280 15.835 1.00 97.81 109 SER A N 1
ATOM 893 C CA . SER A 1 109 ? -19.850 -5.853 15.257 1.00 97.81 109 SER A CA 1
ATOM 894 C C . SER A 1 109 ? -20.157 -4.396 15.595 1.00 97.81 109 SER A C 1
ATOM 896 O O . SER A 1 109 ? -20.297 -3.580 14.691 1.00 97.81 109 SER A O 1
ATOM 898 N N . ARG A 1 110 ? -20.081 -4.009 16.875 1.00 98.25 110 ARG A N 1
ATOM 899 C CA . ARG A 1 110 ? -20.278 -2.608 17.284 1.00 98.25 110 ARG A CA 1
ATOM 900 C C . ARG A 1 110 ? -19.327 -1.634 16.575 1.00 98.25 110 ARG A C 1
ATOM 902 O O . ARG A 1 110 ? -19.728 -0.533 16.211 1.00 98.25 110 ARG A O 1
ATOM 909 N N . ILE A 1 111 ? -18.053 -1.995 16.402 1.00 97.62 111 ILE A N 1
ATOM 910 C CA . ILE A 1 111 ? -17.084 -1.153 15.680 1.00 97.62 111 ILE A CA 1
ATOM 911 C C . ILE A 1 111 ? -17.390 -1.114 14.178 1.00 97.62 111 ILE A C 1
ATOM 913 O O . ILE A 1 111 ? -17.202 -0.065 13.563 1.00 97.62 111 ILE A O 1
ATOM 917 N N . ALA A 1 112 ? -17.846 -2.217 13.586 1.00 97.56 112 ALA A N 1
ATOM 918 C CA . ALA A 1 112 ? -18.283 -2.253 12.195 1.00 97.56 112 ALA A CA 1
ATOM 919 C C . ALA A 1 112 ? -19.485 -1.324 11.975 1.00 97.56 112 ALA A C 1
ATOM 921 O O . ALA A 1 112 ? -19.429 -0.495 11.070 1.00 97.56 112 ALA A O 1
ATOM 922 N N . ASP A 1 113 ? -20.482 -1.363 12.860 1.00 97.81 113 ASP A N 1
ATOM 923 C CA . ASP A 1 113 ? -21.654 -0.480 12.810 1.00 97.81 113 ASP A CA 1
ATOM 924 C C . ASP A 1 113 ? -21.254 0.995 12.941 1.00 97.81 113 ASP A C 1
ATOM 926 O O . ASP A 1 113 ? -21.680 1.839 12.152 1.00 97.81 113 ASP A O 1
ATOM 930 N N . LEU A 1 114 ? -20.357 1.314 13.883 1.00 96.94 114 LEU A N 1
ATOM 931 C CA . LEU A 1 114 ? -19.824 2.672 14.037 1.00 96.94 114 LEU A CA 1
ATOM 932 C C . LEU A 1 114 ? -19.052 3.148 12.798 1.00 96.94 114 LEU A C 1
ATOM 934 O O . LEU A 1 114 ? -19.126 4.328 12.463 1.00 96.94 114 LEU A O 1
ATOM 938 N N . ARG A 1 115 ? -18.313 2.258 12.121 1.00 96.25 115 ARG A N 1
ATOM 939 C CA . ARG A 1 115 ? -17.602 2.572 10.867 1.00 96.25 115 ARG A CA 1
ATOM 940 C C . ARG A 1 115 ? -18.555 2.716 9.683 1.00 96.25 115 ARG A C 1
ATOM 942 O O . ARG A 1 115 ? -18.289 3.531 8.809 1.00 96.25 115 ARG A O 1
ATOM 949 N N . ALA A 1 116 ? -19.635 1.941 9.643 1.00 96.12 116 ALA A N 1
ATOM 950 C CA . ALA A 1 116 ? -20.650 2.029 8.599 1.00 96.12 116 ALA A CA 1
ATOM 951 C C . ALA A 1 116 ? -21.464 3.329 8.709 1.00 96.12 116 ALA A C 1
ATOM 953 O O . ALA A 1 116 ? -21.785 3.938 7.694 1.00 96.12 116 ALA A O 1
ATOM 954 N N . ALA A 1 117 ? -21.736 3.784 9.935 1.00 96.81 117 ALA A N 1
ATOM 955 C CA . ALA A 1 117 ? -22.402 5.057 10.215 1.00 96.81 117 ALA A CA 1
ATOM 956 C C . ALA A 1 117 ? -21.448 6.275 10.223 1.00 96.81 117 ALA A C 1
ATOM 958 O O . ALA A 1 117 ? -21.862 7.391 10.545 1.00 96.81 117 ALA A O 1
ATOM 959 N N . GLU A 1 118 ? -20.159 6.082 9.926 1.00 97.19 118 GLU A N 1
ATOM 960 C CA . GLU A 1 118 ? -19.146 7.137 9.960 1.00 97.19 118 GLU A CA 1
ATOM 961 C C . GLU A 1 118 ? -19.334 8.123 8.796 1.00 97.19 118 GLU A C 1
ATOM 963 O O . GLU A 1 118 ? -19.449 7.729 7.637 1.00 97.19 118 GLU A O 1
ATOM 968 N N . THR A 1 119 ? -19.317 9.428 9.086 1.00 97.94 119 THR A N 1
ATOM 969 C CA . THR A 1 119 ? -19.332 10.457 8.037 1.00 97.94 119 THR A CA 1
ATOM 970 C C . THR A 1 119 ? -18.005 10.481 7.275 1.00 97.94 119 THR A C 1
ATOM 972 O O . THR A 1 119 ? -16.962 10.104 7.812 1.00 97.94 119 THR A O 1
ATOM 975 N N . ALA A 1 120 ? -18.014 10.974 6.033 1.00 97.44 120 ALA A N 1
ATOM 976 C CA . ALA A 1 120 ? -16.803 11.067 5.214 1.00 97.44 120 ALA A CA 1
ATOM 977 C C . ALA A 1 120 ? -15.674 11.857 5.908 1.00 97.44 120 ALA A C 1
ATOM 979 O O . ALA A 1 120 ? -14.536 11.395 5.926 1.00 97.44 120 ALA A O 1
ATOM 980 N N . GLU A 1 121 ? -16.002 12.977 6.561 1.00 97.62 121 GLU A N 1
ATOM 981 C CA . GLU A 1 121 ? -15.044 13.798 7.317 1.00 97.62 121 GLU A CA 1
ATOM 982 C C . GLU A 1 121 ? -14.426 13.037 8.497 1.00 97.62 121 GLU A C 1
ATOM 984 O O . GLU A 1 121 ? -13.209 13.015 8.669 1.00 97.62 121 GLU A O 1
ATOM 989 N N . ARG A 1 122 ? -15.247 12.347 9.304 1.00 97.19 122 ARG A N 1
ATOM 990 C CA . ARG A 1 122 ? -14.741 11.542 10.429 1.00 97.19 122 ARG A CA 1
ATOM 991 C C . ARG A 1 122 ? -13.859 10.396 9.939 1.00 97.19 122 ARG A C 1
ATOM 993 O O . ARG A 1 122 ? -12.810 10.139 10.531 1.00 97.19 122 ARG A O 1
ATOM 1000 N N . ARG A 1 123 ? -14.246 9.765 8.825 1.00 97.50 123 ARG A N 1
ATOM 1001 C CA . ARG A 1 123 ? -13.458 8.724 8.160 1.00 97.50 123 ARG A CA 1
ATOM 1002 C C . ARG A 1 123 ? -12.109 9.257 7.699 1.00 97.50 123 ARG A C 1
ATOM 1004 O O . ARG A 1 123 ? -11.108 8.568 7.882 1.00 97.50 123 ARG A O 1
ATOM 1011 N N . GLU A 1 124 ? -12.068 10.453 7.125 1.00 97.94 124 GLU A N 1
ATOM 1012 C CA . GLU A 1 124 ? -10.826 11.094 6.701 1.00 97.94 124 GLU A CA 1
ATOM 1013 C C . GLU A 1 124 ? -9.913 11.391 7.891 1.00 97.94 124 GLU A C 1
ATOM 1015 O O . GLU A 1 124 ? -8.773 10.932 7.890 1.00 97.94 124 GLU A O 1
ATOM 1020 N N . VAL A 1 125 ? -10.431 12.017 8.953 1.00 98.06 125 VAL A N 1
ATOM 1021 C CA . VAL A 1 125 ? -9.666 12.281 10.185 1.00 98.06 125 VAL A CA 1
ATOM 1022 C C . VAL A 1 125 ? -9.093 10.988 10.771 1.00 98.06 125 VAL A C 1
ATOM 1024 O O . VAL A 1 125 ? -7.913 10.928 11.113 1.00 98.06 125 VAL A O 1
ATOM 1027 N N . ARG A 1 126 ? -9.893 9.918 10.849 1.00 97.69 126 ARG A N 1
ATOM 1028 C CA . ARG A 1 126 ? -9.440 8.617 11.362 1.00 97.69 126 ARG A CA 1
ATOM 1029 C C . ARG A 1 126 ? -8.363 7.984 10.478 1.00 97.69 126 ARG A C 1
ATOM 1031 O O . ARG A 1 126 ? -7.427 7.370 10.995 1.00 97.69 126 ARG A O 1
ATOM 1038 N N . LEU A 1 127 ? -8.512 8.056 9.154 1.00 97.69 127 LEU A N 1
ATOM 1039 C CA . LEU A 1 127 ? -7.511 7.536 8.220 1.00 97.69 127 LEU A CA 1
ATOM 1040 C C . LEU A 1 127 ? -6.221 8.351 8.286 1.00 97.69 127 LEU A C 1
ATOM 1042 O O . LEU A 1 127 ? -5.148 7.754 8.242 1.00 97.69 127 LEU A O 1
ATOM 1046 N N . GLU A 1 128 ? -6.320 9.665 8.457 1.00 98.00 128 GLU A N 1
ATOM 1047 C CA . GLU A 1 128 ? -5.164 10.543 8.590 1.00 98.00 128 GLU A CA 1
ATOM 1048 C C . GLU A 1 128 ? -4.402 10.270 9.884 1.00 98.00 128 GLU A C 1
ATOM 1050 O O . GLU A 1 128 ? -3.215 9.966 9.836 1.00 98.00 128 GLU A O 1
ATOM 1055 N N . GLN A 1 129 ? -5.097 10.191 11.022 1.00 98.00 129 GLN A N 1
ATOM 1056 C CA . GLN A 1 129 ? -4.493 9.778 12.294 1.00 98.00 129 GLN A CA 1
ATOM 1057 C C . GLN A 1 129 ? -3.783 8.419 12.190 1.00 98.00 129 GLN A C 1
ATOM 1059 O O . GLN A 1 129 ? -2.712 8.223 12.767 1.00 98.00 129 GLN A O 1
ATOM 1064 N N . ASN A 1 130 ? -4.352 7.469 11.440 1.00 98.00 130 ASN A N 1
ATOM 1065 C CA . ASN A 1 130 ? -3.713 6.176 11.205 1.00 98.00 130 ASN A CA 1
ATOM 1066 C C . ASN A 1 130 ? -2.452 6.302 10.329 1.00 98.00 130 ASN A C 1
ATOM 1068 O O . ASN A 1 130 ? -1.435 5.680 10.633 1.00 98.00 130 ASN A O 1
ATOM 1072 N N . ARG A 1 131 ? -2.485 7.124 9.270 1.00 98.31 131 ARG A N 1
ATOM 1073 C CA . ARG A 1 131 ? -1.306 7.403 8.433 1.00 98.31 131 ARG A CA 1
ATOM 1074 C C . ARG A 1 131 ? -0.189 8.045 9.247 1.00 98.31 131 ARG A C 1
ATOM 1076 O O . ARG A 1 131 ? 0.932 7.550 9.161 1.00 98.31 131 ARG A O 1
ATOM 1083 N N . SER A 1 132 ? -0.495 9.058 10.063 1.00 98.00 132 SER A N 1
ATOM 1084 C CA . SER A 1 132 ? 0.483 9.713 10.941 1.00 98.00 132 SER A CA 1
ATOM 1085 C C . SER A 1 132 ? 1.096 8.706 11.911 1.00 98.00 132 SER A C 1
ATOM 1087 O O . SER A 1 132 ? 2.309 8.539 11.929 1.00 98.00 132 SER A O 1
ATOM 1089 N N . ARG A 1 133 ? 0.269 7.908 12.603 1.00 98.38 133 ARG A N 1
ATOM 1090 C CA . ARG A 1 133 ? 0.765 6.881 13.532 1.00 98.38 133 ARG A CA 1
ATOM 1091 C C . ARG A 1 133 ? 1.687 5.864 12.852 1.00 98.38 133 ARG A C 1
ATOM 1093 O O . ARG A 1 133 ? 2.689 5.456 13.429 1.00 98.38 133 ARG A O 1
ATOM 1100 N N . ILE A 1 134 ? 1.345 5.412 11.644 1.00 97.62 134 ILE A N 1
ATOM 1101 C CA . ILE A 1 134 ? 2.185 4.476 10.882 1.00 97.62 134 ILE A CA 1
ATOM 1102 C C . ILE A 1 134 ? 3.480 5.155 10.424 1.00 97.62 134 ILE A C 1
ATOM 1104 O O . ILE A 1 134 ? 4.528 4.511 10.435 1.00 97.62 134 ILE A O 1
ATOM 1108 N N . ALA A 1 135 ? 3.423 6.422 10.011 1.00 97.75 135 ALA A N 1
ATOM 1109 C CA . ALA A 1 135 ? 4.604 7.188 9.633 1.00 97.75 135 ALA A CA 1
ATOM 1110 C C . ALA A 1 135 ? 5.563 7.347 10.820 1.00 97.75 135 ALA A C 1
ATOM 1112 O O . ALA A 1 135 ? 6.746 7.062 10.659 1.00 97.75 135 ALA A O 1
ATOM 1113 N N . ASP A 1 136 ? 5.048 7.668 12.009 1.00 98.12 136 ASP A N 1
ATOM 1114 C CA . ASP A 1 136 ? 5.842 7.782 13.237 1.00 98.12 136 ASP A CA 1
ATOM 1115 C C . ASP A 1 136 ? 6.518 6.450 13.594 1.00 98.12 136 ASP A C 1
ATOM 1117 O O . ASP A 1 136 ? 7.718 6.410 13.860 1.00 98.12 136 ASP A O 1
ATOM 1121 N N . ILE A 1 137 ? 5.781 5.333 13.510 1.00 97.25 137 ILE A N 1
ATOM 1122 C CA . ILE A 1 137 ? 6.343 3.988 13.723 1.00 97.25 137 ILE A CA 1
ATOM 1123 C C . ILE A 1 137 ? 7.453 3.688 12.704 1.00 97.25 137 ILE A C 1
ATOM 1125 O O . ILE A 1 137 ? 8.496 3.164 13.080 1.00 97.25 137 ILE A O 1
ATOM 1129 N N . ARG A 1 138 ? 7.259 4.028 11.421 1.00 96.19 138 ARG A N 1
ATOM 1130 C CA . ARG A 1 138 ? 8.270 3.819 10.365 1.00 96.19 138 ARG A CA 1
ATOM 1131 C C . ARG A 1 138 ? 9.486 4.732 10.514 1.00 96.19 138 ARG A C 1
ATOM 1133 O O . ARG A 1 138 ? 10.578 4.344 10.112 1.00 96.19 138 ARG A O 1
ATOM 1140 N N . ALA A 1 139 ? 9.306 5.938 11.045 1.00 96.56 139 ALA A N 1
ATOM 1141 C CA . ALA A 1 139 ? 10.395 6.875 11.297 1.00 96.56 139 ALA A CA 1
ATOM 1142 C C . ALA A 1 139 ? 11.266 6.422 12.478 1.00 96.56 139 ALA A C 1
ATOM 1144 O O . ALA A 1 139 ? 12.482 6.587 12.433 1.00 96.56 139 ALA A O 1
ATOM 1145 N N . ALA A 1 140 ? 10.652 5.812 13.495 1.00 97.12 140 ALA A N 1
ATOM 1146 C CA . ALA A 1 140 ? 11.341 5.221 14.642 1.00 97.12 140 ALA A CA 1
ATOM 1147 C C . ALA A 1 140 ? 11.882 3.797 14.383 1.00 97.12 140 ALA A C 1
ATOM 1149 O O . ALA A 1 140 ? 12.523 3.219 15.258 1.00 97.12 140 ALA A O 1
ATOM 1150 N N . GLU A 1 141 ? 11.609 3.222 13.209 1.00 97.44 141 GLU A N 1
ATOM 1151 C CA . GLU A 1 141 ? 11.994 1.859 12.832 1.00 97.44 141 GLU A CA 1
ATOM 1152 C C . GLU A 1 141 ? 13.522 1.713 12.730 1.00 97.44 141 GLU A C 1
ATOM 1154 O O . GLU A 1 141 ? 14.187 2.482 12.028 1.00 97.44 141 GLU A O 1
ATOM 1159 N N . THR A 1 142 ? 14.081 0.691 13.384 1.00 98.12 142 THR A N 1
ATOM 1160 C CA . THR A 1 142 ? 15.506 0.349 13.246 1.00 98.12 142 THR A CA 1
ATOM 1161 C C . THR A 1 142 ? 15.800 -0.290 11.882 1.00 98.12 142 THR A C 1
ATOM 1163 O O . THR A 1 142 ? 14.892 -0.726 11.172 1.00 98.12 142 THR A O 1
ATOM 1166 N N . SER A 1 143 ? 17.074 -0.380 11.488 1.00 97.38 143 SER A N 1
ATOM 1167 C CA . SER A 1 143 ? 17.460 -1.053 10.235 1.00 97.38 143 SER A CA 1
ATOM 1168 C C . SER A 1 143 ? 17.005 -2.515 10.194 1.00 97.38 143 SER A C 1
ATOM 1170 O O . SER A 1 143 ? 16.427 -2.935 9.198 1.00 97.38 143 SER A O 1
ATOM 1172 N N . GLU A 1 144 ? 17.174 -3.256 11.290 1.00 97.75 144 GLU A N 1
ATOM 1173 C CA . GLU A 1 144 ? 16.752 -4.661 11.395 1.00 97.75 144 GLU A CA 1
ATOM 1174 C C . GLU A 1 144 ? 15.230 -4.811 11.274 1.00 97.75 144 GLU A C 1
ATOM 1176 O O . GLU A 1 144 ? 14.735 -5.640 10.512 1.00 97.75 144 GLU A O 1
ATOM 1181 N N . GLN A 1 145 ? 14.460 -3.966 11.971 1.00 97.62 145 GLN A N 1
ATOM 1182 C CA . GLN A 1 145 ? 12.996 -3.970 11.869 1.00 97.62 145 GLN A CA 1
ATOM 1183 C C . GLN A 1 145 ? 12.533 -3.653 10.442 1.00 97.62 145 GLN A C 1
ATOM 1185 O O . GLN A 1 145 ? 11.617 -4.296 9.924 1.00 97.62 145 GLN A O 1
ATOM 1190 N N . ARG A 1 146 ? 13.210 -2.705 9.782 1.00 97.62 146 ARG A N 1
ATOM 1191 C CA . ARG A 1 146 ? 12.956 -2.350 8.385 1.00 97.62 146 ARG A CA 1
ATOM 1192 C C . ARG A 1 146 ? 13.223 -3.519 7.452 1.00 97.62 146 ARG A C 1
ATOM 1194 O O . ARG A 1 146 ? 12.397 -3.764 6.574 1.00 97.62 146 ARG A O 1
ATOM 1201 N N . GLU A 1 147 ? 14.336 -4.223 7.627 1.00 97.88 147 GLU A N 1
ATOM 1202 C CA . GLU A 1 147 ? 14.672 -5.403 6.830 1.00 97.88 147 GLU A CA 1
ATOM 1203 C C . GLU A 1 147 ? 13.586 -6.468 6.962 1.00 97.88 147 GLU A C 1
ATOM 1205 O O . GLU A 1 147 ? 12.992 -6.836 5.947 1.00 97.88 147 GLU A O 1
ATOM 1210 N N . VAL A 1 148 ? 13.21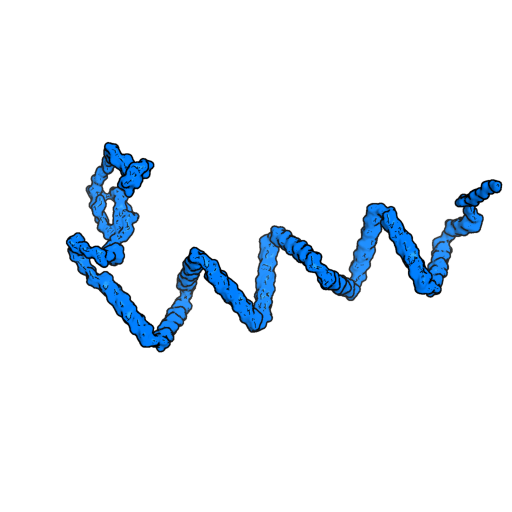6 -6.840 8.193 1.00 98.12 148 VAL A N 1
ATOM 1211 C CA . VAL A 1 148 ? 12.137 -7.807 8.457 1.00 98.12 148 VAL A CA 1
ATOM 1212 C C . VAL A 1 148 ? 10.834 -7.377 7.784 1.00 98.12 148 VAL A C 1
ATOM 1214 O O . VAL A 1 148 ? 10.254 -8.141 7.014 1.00 98.12 148 VAL A O 1
ATOM 1217 N N . ARG A 1 149 ? 10.394 -6.127 7.977 1.00 97.69 149 ARG A N 1
ATOM 1218 C CA . ARG A 1 149 ? 9.158 -5.621 7.361 1.00 97.69 149 ARG A CA 1
ATOM 1219 C C . ARG A 1 149 ? 9.220 -5.638 5.831 1.00 97.69 149 ARG A C 1
ATOM 1221 O O . ARG A 1 149 ? 8.212 -5.906 5.172 1.00 97.69 149 ARG A O 1
ATOM 1228 N N . THR A 1 150 ? 10.354 -5.265 5.237 1.00 96.94 150 THR A N 1
ATOM 1229 C CA . THR A 1 150 ? 10.503 -5.263 3.772 1.00 96.94 150 THR A CA 1
ATOM 1230 C C . THR A 1 150 ? 10.531 -6.673 3.201 1.00 96.94 150 THR A C 1
ATOM 1232 O O . THR A 1 150 ? 9.916 -6.895 2.156 1.00 96.94 150 THR A O 1
ATOM 1235 N N . GLU A 1 151 ? 11.137 -7.620 3.912 1.00 97.88 151 GLU A N 1
ATOM 1236 C CA . GLU A 1 151 ? 11.153 -9.029 3.535 1.00 97.88 151 GLU A CA 1
ATOM 1237 C C . GLU A 1 151 ? 9.760 -9.656 3.654 1.00 97.88 151 GLU A C 1
ATOM 1239 O O . GLU A 1 151 ? 9.267 -10.241 2.691 1.00 97.88 151 GLU A O 1
ATOM 1244 N N . GLU A 1 152 ? 9.044 -9.425 4.756 1.00 98.06 152 GLU A N 1
ATOM 1245 C CA . GLU A 1 152 ? 7.646 -9.852 4.903 1.00 98.06 152 GLU A CA 1
ATOM 1246 C C . GLU A 1 152 ? 6.749 -9.291 3.788 1.00 98.06 152 GLU A C 1
ATOM 1248 O O . GLU A 1 152 ? 5.870 -9.981 3.266 1.00 98.06 152 GLU A O 1
ATOM 1253 N N . ASN A 1 153 ? 6.967 -8.034 3.386 1.00 97.69 153 ASN A N 1
ATOM 1254 C CA . ASN A 1 153 ? 6.228 -7.429 2.281 1.00 97.69 153 ASN A CA 1
ATOM 1255 C C . ASN A 1 153 ? 6.596 -8.057 0.924 1.00 97.69 153 ASN A C 1
ATOM 1257 O O . ASN A 1 153 ? 5.723 -8.244 0.069 1.00 97.69 153 ASN A O 1
ATOM 1261 N N . ARG A 1 154 ? 7.872 -8.413 0.721 1.00 98.12 154 ARG A N 1
ATOM 1262 C CA . ARG A 1 154 ? 8.348 -9.117 -0.477 1.00 98.12 154 ARG A CA 1
ATOM 1263 C C . ARG A 1 154 ? 7.702 -10.497 -0.587 1.00 98.12 154 ARG A C 1
ATOM 1265 O O . ARG A 1 154 ? 7.188 -10.819 -1.658 1.00 98.12 154 ARG A O 1
ATOM 1272 N N . LEU A 1 155 ? 7.666 -11.253 0.511 1.00 98.12 155 LEU A N 1
ATOM 1273 C CA . LEU A 1 155 ? 7.027 -12.570 0.587 1.00 98.12 155 LEU A CA 1
ATOM 1274 C C . LEU A 1 155 ? 5.525 -12.474 0.323 1.00 98.12 155 LEU A C 1
ATOM 1276 O O . LEU A 1 155 ? 5.031 -13.105 -0.603 1.00 98.12 155 LEU A O 1
ATOM 1280 N N . ARG A 1 156 ? 4.815 -11.569 1.007 1.00 98.06 156 ARG A N 1
ATOM 1281 C CA . ARG A 1 156 ? 3.377 -11.350 0.775 1.00 98.06 156 ARG A CA 1
ATOM 1282 C C . ARG A 1 156 ? 3.061 -10.994 -0.677 1.00 98.06 156 ARG A C 1
ATOM 1284 O O . ARG A 1 156 ? 2.048 -11.429 -1.222 1.00 98.06 156 ARG A O 1
ATOM 1291 N N . THR A 1 157 ? 3.916 -10.187 -1.306 1.00 97.38 157 THR A N 1
ATOM 1292 C CA . THR A 1 157 ? 3.770 -9.825 -2.720 1.00 97.38 157 THR A CA 1
ATOM 1293 C C . THR A 1 157 ? 4.029 -11.024 -3.632 1.00 97.38 157 THR A C 1
ATOM 1295 O O . THR A 1 157 ? 3.327 -11.182 -4.628 1.00 97.38 157 THR A O 1
ATOM 1298 N N . ALA A 1 158 ? 5.018 -11.863 -3.318 1.00 97.69 158 ALA A N 1
ATOM 1299 C CA . ALA A 1 158 ? 5.296 -13.088 -4.061 1.00 97.69 158 ALA A CA 1
ATOM 1300 C C . ALA A 1 158 ? 4.131 -14.083 -3.956 1.00 97.69 158 ALA A C 1
ATOM 1302 O O . ALA A 1 158 ? 3.668 -14.557 -4.988 1.00 97.69 158 ALA A O 1
ATOM 1303 N N . ASP A 1 159 ? 3.596 -14.299 -2.754 1.00 98.06 159 ASP A N 1
ATOM 1304 C CA . ASP A 1 159 ? 2.440 -15.171 -2.520 1.00 98.06 159 ASP A CA 1
ATOM 1305 C C . ASP A 1 159 ? 1.200 -14.659 -3.257 1.00 98.06 159 ASP A C 1
ATOM 1307 O O . ASP A 1 159 ? 0.516 -15.417 -3.941 1.00 98.06 159 ASP A O 1
ATOM 1311 N N . SER A 1 160 ? 0.951 -13.345 -3.195 1.00 97.06 160 SER A N 1
ATOM 1312 C CA . SER A 1 160 ? -0.154 -12.723 -3.933 1.00 97.06 160 SER A CA 1
ATOM 1313 C C . SER A 1 160 ? -0.002 -12.927 -5.442 1.00 97.06 160 SER A C 1
ATOM 1315 O O . SER A 1 160 ? -0.985 -13.239 -6.100 1.00 97.06 160 SER A O 1
ATOM 1317 N N . ARG A 1 161 ? 1.220 -12.801 -5.987 1.00 96.06 161 ARG A N 1
ATOM 1318 C CA . ARG A 1 161 ? 1.512 -13.042 -7.413 1.00 96.06 161 ARG A CA 1
ATOM 1319 C C . ARG A 1 161 ? 1.403 -14.511 -7.806 1.00 96.06 161 ARG A C 1
ATOM 1321 O O . ARG A 1 161 ? 0.993 -14.796 -8.922 1.00 96.06 161 ARG A O 1
ATOM 1328 N N . ALA A 1 162 ? 1.781 -15.432 -6.923 1.00 96.50 162 ALA A N 1
ATOM 1329 C CA . ALA A 1 162 ? 1.643 -16.866 -7.161 1.00 96.50 162 ALA A CA 1
ATOM 1330 C C . ALA A 1 162 ? 0.170 -17.303 -7.165 1.00 96.50 162 ALA A C 1
ATOM 1332 O O . ALA A 1 162 ? -0.190 -18.236 -7.876 1.00 96.50 162 ALA A O 1
ATOM 1333 N N . ALA A 1 163 ? -0.674 -16.604 -6.402 1.00 97.25 163 ALA A N 1
ATOM 1334 C CA . ALA A 1 163 ? -2.118 -16.805 -6.366 1.00 97.25 163 ALA A CA 1
ATOM 1335 C C . ALA A 1 163 ? -2.892 -15.999 -7.432 1.00 97.25 163 ALA A C 1
ATOM 1337 O O . ALA A 1 163 ? -4.117 -16.119 -7.490 1.00 97.25 163 ALA A O 1
ATOM 1338 N N . GLU A 1 164 ? -2.224 -15.175 -8.255 1.00 97.56 164 GLU A N 1
ATOM 1339 C CA . GLU A 1 164 ? -2.883 -14.404 -9.321 1.00 97.56 164 GLU A CA 1
ATOM 1340 C C . GLU A 1 164 ? -3.540 -15.347 -10.338 1.00 97.56 164 GLU A C 1
ATOM 1342 O O . GLU A 1 164 ? -2.934 -16.309 -10.815 1.00 97.56 164 GLU A O 1
ATOM 1347 N N . THR A 1 165 ? -4.774 -15.031 -10.733 1.00 98.06 165 THR A N 1
ATOM 1348 C CA . THR A 1 165 ? -5.389 -15.663 -11.907 1.00 98.06 165 THR A CA 1
ATOM 1349 C C . THR A 1 165 ? -4.732 -15.159 -13.199 1.00 98.06 165 THR A C 1
ATOM 1351 O O . THR A 1 165 ? -4.095 -14.103 -13.208 1.00 98.06 165 THR A O 1
ATOM 1354 N N . SER A 1 166 ? -4.912 -15.870 -14.321 1.00 97.00 166 SER A N 1
ATOM 1355 C CA . SER A 1 166 ? -4.375 -15.427 -15.625 1.00 97.00 166 SER A CA 1
ATOM 1356 C C . SER A 1 166 ? -4.842 -14.014 -15.988 1.00 97.00 166 SER A C 1
ATOM 1358 O O . SER A 1 166 ? -4.033 -13.168 -16.355 1.00 97.00 166 SER A O 1
ATOM 1360 N N . GLU A 1 167 ? -6.128 -13.716 -15.786 1.00 97.75 167 GLU A N 1
ATOM 1361 C CA . GLU A 1 167 ? -6.697 -12.388 -16.051 1.00 97.75 167 GLU A CA 1
ATOM 1362 C C . GLU A 1 167 ? -6.063 -11.300 -15.170 1.00 97.75 167 GLU A C 1
ATOM 1364 O O . GLU A 1 167 ? -5.748 -10.208 -15.645 1.00 97.75 167 GLU A O 1
ATOM 1369 N N . GLN A 1 168 ? -5.826 -11.591 -13.886 1.00 97.81 168 GLN A N 1
ATOM 1370 C CA . GLN A 1 168 ? -5.151 -10.661 -12.976 1.00 97.81 168 GLN A CA 1
ATOM 1371 C C . GLN A 1 168 ? -3.692 -10.429 -13.390 1.00 97.81 168 GLN A C 1
ATOM 1373 O O . GLN A 1 168 ? -3.213 -9.291 -13.362 1.00 97.81 168 GLN A O 1
ATOM 1378 N N . HIS A 1 169 ? -2.999 -11.488 -13.814 1.00 97.38 169 HIS A N 1
ATOM 1379 C CA . HIS A 1 169 ? -1.634 -11.409 -14.320 1.00 97.38 169 HIS A CA 1
ATOM 1380 C C . HIS A 1 169 ? -1.550 -10.553 -15.593 1.00 97.38 169 HIS A C 1
ATOM 1382 O O . HIS A 1 169 ? -0.691 -9.669 -15.697 1.00 97.38 169 HIS A O 1
ATOM 1388 N N . GLU A 1 170 ? -2.453 -10.773 -16.548 1.00 97.75 170 GLU A N 1
ATOM 1389 C CA . GLU A 1 170 ? -2.560 -9.998 -17.788 1.00 97.75 170 GLU A CA 1
ATOM 1390 C C . GLU A 1 170 ? -2.874 -8.529 -17.499 1.00 97.75 170 GLU A C 1
ATOM 1392 O O . GLU A 1 170 ? -2.155 -7.641 -17.956 1.00 97.75 170 GLU A O 1
ATOM 1397 N N . ALA A 1 171 ? -3.858 -8.249 -16.642 1.00 97.81 171 ALA A N 1
ATOM 1398 C CA . ALA A 1 171 ? -4.188 -6.882 -16.248 1.00 97.81 171 ALA A CA 1
ATOM 1399 C C . ALA A 1 171 ? -2.997 -6.169 -15.583 1.00 97.81 171 ALA A C 1
ATOM 1401 O O . ALA A 1 171 ? -2.705 -5.010 -15.894 1.00 97.81 171 ALA A O 1
ATOM 1402 N N . ARG A 1 172 ? -2.258 -6.851 -14.695 1.00 97.69 172 ARG A N 1
ATOM 1403 C CA . ARG A 1 172 ? -1.071 -6.283 -14.035 1.00 97.69 172 ARG A CA 1
ATOM 1404 C C . ARG A 1 172 ? 0.065 -6.024 -15.024 1.00 97.69 172 ARG A C 1
ATOM 1406 O O . ARG A 1 172 ? 0.727 -4.985 -14.931 1.00 97.69 172 ARG A O 1
ATOM 1413 N N . THR A 1 173 ? 0.341 -6.964 -15.924 1.00 96.81 173 THR A N 1
ATOM 1414 C CA . THR A 1 173 ? 1.414 -6.824 -16.922 1.00 96.81 173 THR A CA 1
ATOM 1415 C C . THR A 1 173 ? 1.085 -5.738 -17.941 1.00 96.81 173 THR A C 1
ATOM 1417 O O . THR A 1 173 ? 1.954 -4.909 -18.228 1.00 96.81 173 THR A O 1
ATOM 1420 N N . GLU A 1 174 ? -0.170 -5.642 -18.379 1.00 97.88 174 GLU A N 1
ATOM 1421 C CA . GLU A 1 174 ? -0.639 -4.571 -19.257 1.00 97.88 174 GLU A CA 1
ATOM 1422 C C . GLU A 1 174 ? -0.580 -3.206 -18.564 1.00 97.88 174 GLU A C 1
ATOM 1424 O O . GLU A 1 174 ? -0.011 -2.258 -19.107 1.00 97.88 174 GLU A O 1
ATOM 1429 N N . ALA A 1 175 ? -1.042 -3.102 -17.314 1.00 97.88 175 ALA A N 1
ATOM 1430 C CA . ALA A 1 175 ? -0.923 -1.869 -16.537 1.00 97.88 175 ALA A CA 1
ATOM 1431 C C . ALA A 1 175 ? 0.545 -1.429 -16.363 1.00 97.88 175 ALA A C 1
ATOM 1433 O O . ALA A 1 175 ? 0.853 -0.233 -16.378 1.00 97.88 175 ALA A O 1
ATOM 1434 N N . ASN A 1 176 ? 1.478 -2.375 -16.213 1.00 97.62 176 ASN A N 1
ATOM 1435 C CA . ASN A 1 176 ? 2.908 -2.066 -16.163 1.00 97.62 176 ASN A CA 1
ATOM 1436 C C . ASN A 1 176 ? 3.446 -1.585 -17.524 1.00 97.62 176 ASN A C 1
ATOM 1438 O O . ASN A 1 176 ? 4.198 -0.605 -17.586 1.00 97.62 176 ASN A O 1
ATOM 1442 N N . ARG A 1 177 ? 3.027 -2.234 -18.618 1.00 98.06 177 ARG A N 1
ATOM 1443 C CA . ARG A 1 177 ? 3.384 -1.853 -19.990 1.00 98.06 177 ARG A CA 1
ATOM 1444 C C . ARG A 1 177 ? 2.922 -0.432 -20.306 1.00 98.06 177 ARG A C 1
ATOM 1446 O O . ARG A 1 177 ? 3.735 0.371 -20.763 1.00 98.06 177 ARG A O 1
ATOM 1453 N N . LEU A 1 178 ? 1.671 -0.101 -19.983 1.00 98.06 178 LEU A N 1
ATOM 1454 C CA . LEU A 1 178 ? 1.099 1.234 -20.177 1.00 98.06 178 LEU A CA 1
ATOM 1455 C C . LEU A 1 178 ? 1.823 2.295 -19.345 1.00 98.06 178 LEU A C 1
ATOM 1457 O O . LEU A 1 178 ? 2.171 3.349 -19.871 1.00 98.06 178 LEU A O 1
ATOM 1461 N N . ARG A 1 179 ? 2.137 2.006 -18.076 1.00 97.69 179 ARG A N 1
ATOM 1462 C CA . ARG A 1 179 ? 2.894 2.927 -17.211 1.00 97.69 179 ARG A CA 1
ATOM 1463 C C . ARG A 1 179 ? 4.291 3.210 -17.757 1.00 97.69 179 ARG A C 1
ATOM 1465 O O . ARG A 1 179 ? 4.727 4.357 -17.775 1.00 97.69 179 ARG A O 1
ATOM 1472 N N . THR A 1 180 ? 4.980 2.174 -18.230 1.00 97.00 180 THR A N 1
ATOM 1473 C CA . THR A 1 180 ? 6.311 2.318 -18.831 1.00 97.00 180 THR A CA 1
ATOM 1474 C C . THR A 1 180 ? 6.238 3.085 -20.151 1.00 97.00 180 THR A C 1
ATOM 1476 O O . THR A 1 180 ? 7.083 3.939 -20.403 1.00 97.00 180 THR A O 1
ATOM 1479 N N . ALA A 1 181 ? 5.232 2.823 -20.989 1.00 97.38 181 ALA A N 1
ATOM 1480 C CA . ALA A 1 181 ? 5.021 3.561 -22.232 1.00 97.38 181 ALA A CA 1
ATOM 1481 C C . ALA A 1 181 ? 4.731 5.047 -21.971 1.00 97.38 181 ALA A C 1
ATOM 1483 O O . ALA A 1 181 ? 5.356 5.898 -22.597 1.00 97.38 181 ALA A O 1
ATOM 1484 N N . ALA A 1 182 ? 3.863 5.358 -21.004 1.00 97.81 182 ALA A N 1
ATOM 1485 C CA . ALA A 1 182 ? 3.574 6.729 -20.591 1.00 97.81 182 ALA A CA 1
ATOM 1486 C C . ALA A 1 182 ? 4.827 7.440 -20.056 1.00 97.81 182 ALA A C 1
ATOM 1488 O O . ALA A 1 182 ? 5.115 8.559 -20.468 1.00 97.81 182 ALA A O 1
ATOM 1489 N N . SER A 1 183 ? 5.616 6.766 -19.210 1.00 96.50 183 SER A N 1
ATOM 1490 C CA . SER A 1 183 ? 6.889 7.308 -18.721 1.00 96.50 183 SER A CA 1
ATOM 1491 C C . SER A 1 183 ? 7.855 7.605 -19.868 1.00 96.50 183 SER A C 1
ATOM 1493 O O . SER A 1 183 ? 8.451 8.673 -19.875 1.00 96.50 183 SER A O 1
ATOM 1495 N N . ARG A 1 184 ? 7.982 6.702 -20.852 1.00 95.19 184 ARG A N 1
ATOM 1496 C CA . ARG A 1 184 ? 8.852 6.895 -22.026 1.00 95.19 184 ARG A CA 1
ATOM 1497 C C . ARG A 1 184 ? 8.368 8.006 -22.953 1.00 95.19 184 ARG A C 1
ATOM 1499 O O . ARG A 1 184 ? 9.189 8.685 -23.548 1.00 95.19 184 ARG A O 1
ATOM 1506 N N . ALA A 1 185 ? 7.057 8.180 -23.096 1.00 95.69 185 ALA A N 1
ATOM 1507 C CA . ALA A 1 185 ? 6.488 9.260 -23.900 1.00 95.69 185 ALA A CA 1
ATOM 1508 C C . ALA A 1 185 ? 6.703 10.639 -23.254 1.00 95.69 185 ALA A C 1
ATOM 1510 O O . ALA A 1 185 ? 6.792 11.635 -23.963 1.00 95.69 185 ALA A O 1
ATOM 1511 N N . ALA A 1 186 ? 6.797 10.684 -21.922 1.00 96.62 186 ALA A N 1
ATOM 1512 C CA . ALA A 1 186 ? 7.084 11.890 -21.154 1.00 96.62 186 ALA A CA 1
ATOM 1513 C C . ALA A 1 186 ? 8.590 12.141 -20.925 1.00 96.62 186 ALA A C 1
ATOM 1515 O O . ALA A 1 186 ? 8.936 13.153 -20.318 1.00 96.62 186 ALA A O 1
ATOM 1516 N N . GLU A 1 187 ? 9.481 11.242 -21.373 1.00 96.69 187 GLU A N 1
ATOM 1517 C CA . GLU A 1 187 ? 10.935 11.412 -21.234 1.00 96.69 187 GLU A CA 1
ATOM 1518 C C . GLU A 1 187 ? 11.407 12.671 -21.973 1.00 96.69 187 GLU A C 1
ATOM 1520 O O . GLU A 1 187 ? 11.063 12.908 -23.134 1.00 96.69 187 GLU A O 1
ATOM 1525 N N . THR A 1 188 ? 12.264 13.458 -21.320 1.00 97.31 188 THR A N 1
ATOM 1526 C CA . THR A 1 188 ? 13.003 14.529 -21.999 1.00 97.31 188 THR A CA 1
ATOM 1527 C C . THR A 1 188 ? 14.092 13.942 -22.905 1.00 97.31 188 THR A C 1
ATOM 1529 O O . THR A 1 188 ? 14.492 12.788 -22.750 1.00 97.31 188 THR A O 1
ATOM 1532 N N . SER A 1 189 ? 14.624 14.735 -23.845 1.00 95.94 189 SER A N 1
ATOM 1533 C CA . SER A 1 189 ? 15.704 14.270 -24.737 1.00 95.94 189 SER A CA 1
ATOM 1534 C C . SER A 1 189 ? 16.934 13.780 -23.964 1.00 95.94 189 SER A C 1
ATOM 1536 O O . SER A 1 189 ? 17.504 12.748 -24.307 1.00 95.94 189 SER A O 1
ATOM 1538 N N . GLU A 1 190 ? 17.308 14.478 -22.889 1.00 96.62 190 GLU A N 1
ATOM 1539 C CA . GLU A 1 190 ? 18.437 14.099 -22.035 1.00 96.62 190 GLU A CA 1
ATOM 1540 C C . GLU A 1 190 ? 18.173 12.772 -21.308 1.00 96.62 190 GLU A C 1
ATOM 1542 O O . GLU A 1 190 ? 18.998 11.864 -21.363 1.00 96.62 190 GLU A O 1
ATOM 1547 N N . GLN A 1 191 ? 16.988 12.603 -20.708 1.00 96.50 191 GLN A N 1
ATOM 1548 C CA . GLN A 1 191 ? 16.585 11.343 -20.063 1.00 96.50 191 GLN A CA 1
ATOM 1549 C C . GLN A 1 191 ? 16.541 10.172 -21.054 1.00 96.50 191 GLN A C 1
ATOM 1551 O O . GLN A 1 191 ? 16.912 9.040 -20.737 1.00 96.50 191 GLN A O 1
ATOM 1556 N N . HIS A 1 192 ? 16.098 10.441 -22.279 1.00 96.12 192 HIS A N 1
ATOM 1557 C CA . HIS A 1 192 ? 16.081 9.454 -23.343 1.00 96.12 192 HIS A CA 1
ATOM 1558 C C . HIS A 1 192 ? 17.507 9.030 -23.745 1.00 96.12 192 HIS A C 1
ATOM 1560 O O . HIS A 1 192 ? 17.768 7.839 -23.953 1.00 96.12 192 HIS A O 1
ATOM 1566 N N . GLU A 1 193 ? 18.443 9.976 -23.850 1.00 96.69 193 GLU A N 1
ATOM 1567 C CA . GLU A 1 193 ? 19.850 9.700 -24.153 1.00 96.69 193 GLU A CA 1
ATOM 1568 C C . GLU A 1 193 ? 20.542 8.915 -23.041 1.00 96.69 193 GLU A C 1
ATOM 1570 O O . GLU A 1 193 ? 21.163 7.888 -23.340 1.00 96.69 193 GLU A O 1
ATOM 1575 N N . THR A 1 194 ? 20.376 9.320 -21.779 1.00 96.94 194 THR A N 1
ATOM 1576 C CA . THR A 1 194 ? 20.949 8.608 -20.628 1.00 96.94 194 THR A CA 1
ATOM 1577 C C . THR A 1 194 ? 20.423 7.180 -20.553 1.00 96.94 194 THR A C 1
ATOM 1579 O O . THR A 1 194 ? 21.217 6.242 -20.515 1.00 96.94 194 THR A O 1
ATOM 1582 N N . ARG A 1 195 ? 19.106 6.966 -20.684 1.00 96.94 195 ARG A N 1
ATOM 1583 C CA . ARG A 1 195 ? 18.522 5.615 -20.718 1.00 96.94 195 ARG A CA 1
ATOM 1584 C C . ARG A 1 195 ? 19.087 4.768 -21.860 1.00 96.94 195 ARG A C 1
ATOM 1586 O O . ARG A 1 195 ? 19.286 3.560 -21.695 1.00 96.94 195 ARG A O 1
ATOM 1593 N N . ARG A 1 196 ? 19.301 5.352 -23.047 1.00 96.12 196 ARG A N 1
ATOM 1594 C CA . ARG A 1 196 ? 19.894 4.627 -24.186 1.00 96.12 196 ARG A CA 1
ATOM 1595 C C . ARG A 1 196 ? 21.355 4.283 -23.940 1.00 96.12 196 ARG A C 1
ATOM 1597 O O . ARG A 1 196 ? 21.747 3.181 -24.317 1.00 96.12 196 ARG A O 1
ATOM 1604 N N . GLU A 1 197 ? 22.125 5.176 -23.330 1.00 96.88 197 GLU A N 1
ATOM 1605 C CA . GLU A 1 197 ? 23.515 4.910 -22.954 1.00 96.88 197 GLU A CA 1
ATOM 1606 C C . GLU A 1 197 ? 23.598 3.823 -21.883 1.00 96.88 197 GLU A C 1
ATOM 1608 O O . GLU A 1 197 ? 24.259 2.815 -22.100 1.00 96.88 197 GLU A O 1
ATOM 1613 N N . GLU A 1 198 ? 22.821 3.923 -20.805 1.00 97.38 198 GLU A N 1
ATOM 1614 C CA . GLU A 1 198 ? 22.748 2.875 -19.783 1.00 97.38 198 GLU A CA 1
ATOM 1615 C C . GLU A 1 198 ? 22.343 1.522 -20.372 1.00 97.38 198 GLU A C 1
ATOM 1617 O O . GLU A 1 198 ? 22.870 0.481 -19.990 1.00 97.38 198 GLU A O 1
ATOM 1622 N N . ASN A 1 199 ? 21.389 1.507 -21.310 1.00 97.00 199 ASN A N 1
ATOM 1623 C CA . ASN A 1 199 ? 21.012 0.275 -21.993 1.00 97.00 199 ASN A CA 1
ATOM 1624 C C . ASN A 1 199 ? 22.162 -0.272 -22.856 1.00 97.00 199 ASN A C 1
ATOM 1626 O O . ASN A 1 199 ? 22.381 -1.480 -22.873 1.00 97.00 199 ASN A O 1
ATOM 1630 N N . ARG A 1 200 ? 22.926 0.588 -23.545 1.00 97.31 200 ARG A N 1
ATOM 1631 C CA . ARG A 1 200 ? 24.129 0.160 -24.278 1.00 97.31 200 ARG A CA 1
ATOM 1632 C C . ARG A 1 200 ? 25.160 -0.456 -23.335 1.00 97.31 200 ARG A C 1
ATOM 1634 O O . ARG A 1 200 ? 25.629 -1.551 -23.641 1.00 97.31 200 ARG A O 1
ATOM 1641 N N . SER A 1 201 ? 25.449 0.186 -22.204 1.00 97.06 201 SER A N 1
ATOM 1642 C CA . SER A 1 201 ? 26.396 -0.317 -21.201 1.00 97.06 201 SER A CA 1
ATOM 1643 C C . SER A 1 201 ? 25.940 -1.649 -20.613 1.00 97.06 201 SER A C 1
ATOM 1645 O O . SER A 1 201 ? 26.685 -2.620 -20.688 1.00 97.06 201 SER A O 1
ATOM 1647 N N . ARG A 1 202 ? 24.676 -1.758 -20.176 1.00 97.06 202 ARG A N 1
ATOM 1648 C CA . ARG A 1 202 ? 24.100 -3.021 -19.674 1.00 97.06 202 ARG A CA 1
ATOM 1649 C C . ARG A 1 202 ? 24.205 -4.156 -20.693 1.00 97.06 202 ARG A C 1
ATOM 1651 O O . ARG A 1 202 ? 24.580 -5.270 -20.343 1.00 97.06 202 ARG A O 1
ATOM 1658 N N . MET A 1 203 ? 23.896 -3.887 -21.963 1.00 96.25 203 MET A N 1
ATOM 1659 C CA . MET A 1 203 ? 24.006 -4.896 -23.022 1.00 96.25 203 MET A CA 1
ATOM 1660 C C . MET A 1 203 ? 25.461 -5.259 -23.342 1.00 96.25 203 MET A C 1
ATOM 1662 O O . MET A 1 203 ? 25.723 -6.393 -23.735 1.00 96.25 203 MET A O 1
ATOM 1666 N N . ALA A 1 204 ? 26.403 -4.321 -23.222 1.00 95.69 204 ALA A N 1
ATOM 1667 C CA . ALA A 1 204 ? 27.826 -4.592 -23.406 1.00 95.69 204 ALA A CA 1
ATOM 1668 C C . ALA A 1 204 ? 28.384 -5.445 -22.259 1.00 95.69 204 ALA A C 1
ATOM 1670 O O . ALA A 1 204 ? 29.057 -6.437 -22.524 1.00 95.69 204 ALA A O 1
ATOM 1671 N N . GLU A 1 205 ? 28.040 -5.116 -21.014 1.00 96.81 205 GLU A N 1
ATOM 1672 C CA . GLU A 1 205 ? 28.399 -5.893 -19.824 1.00 96.81 205 GLU A CA 1
ATOM 1673 C C . GLU A 1 205 ? 27.831 -7.312 -19.890 1.00 96.81 205 GLU A C 1
ATOM 1675 O O . GLU A 1 205 ? 28.577 -8.271 -19.721 1.00 96.81 205 GLU A O 1
ATOM 1680 N N . ALA A 1 206 ? 26.548 -7.460 -20.240 1.00 95.12 206 ALA A N 1
ATOM 1681 C CA . ALA A 1 206 ? 25.919 -8.770 -20.406 1.00 95.12 206 ALA A CA 1
ATOM 1682 C C . ALA A 1 206 ? 26.597 -9.627 -21.490 1.00 95.12 206 ALA A C 1
ATOM 1684 O O . ALA A 1 206 ? 26.666 -10.842 -21.354 1.00 95.12 206 ALA A O 1
ATOM 1685 N N . ARG A 1 207 ? 27.117 -9.010 -22.562 1.00 94.56 207 ARG A N 1
ATOM 1686 C CA . ARG A 1 207 ? 27.901 -9.718 -23.592 1.00 94.56 207 ARG A CA 1
ATOM 1687 C C . ARG A 1 207 ? 29.322 -10.044 -23.138 1.00 94.56 207 ARG A C 1
ATOM 1689 O O . ARG A 1 207 ? 29.893 -11.008 -23.624 1.00 94.56 207 ARG A O 1
ATOM 1696 N N . ALA A 1 208 ? 29.907 -9.236 -22.258 1.00 94.06 208 ALA A N 1
ATOM 1697 C CA . ALA A 1 208 ? 31.252 -9.469 -21.737 1.00 94.06 208 ALA A CA 1
ATOM 1698 C C . ALA A 1 208 ? 31.289 -10.625 -20.726 1.00 94.06 208 ALA A C 1
ATOM 1700 O O . ALA A 1 208 ? 32.303 -11.309 -20.623 1.00 94.06 208 ALA A O 1
ATOM 1701 N N . THR A 1 209 ? 30.189 -10.848 -20.002 1.00 95.75 209 THR A N 1
ATOM 1702 C CA . THR A 1 209 ? 30.021 -11.962 -19.054 1.00 95.75 209 THR A CA 1
ATOM 1703 C C . THR A 1 209 ? 29.332 -13.185 -19.667 1.00 95.75 209 THR A C 1
ATOM 1705 O O . THR A 1 209 ? 29.104 -14.173 -18.970 1.00 95.75 209 THR A O 1
ATOM 1708 N N . GLU A 1 210 ? 29.006 -13.126 -20.960 1.00 95.50 210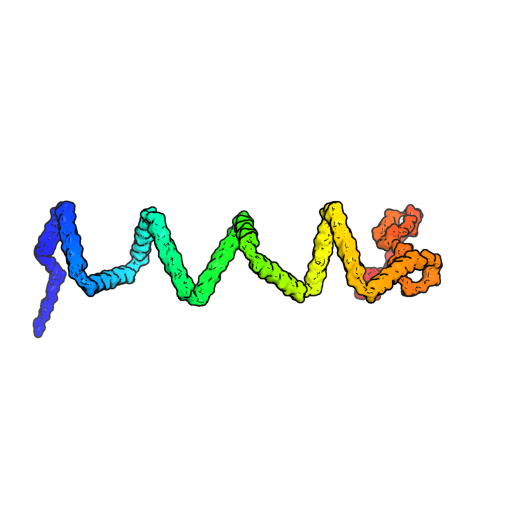 GLU A N 1
ATOM 1709 C CA . GLU A 1 210 ? 28.359 -14.199 -21.711 1.00 95.50 210 GLU A CA 1
ATOM 1710 C C . GLU A 1 210 ? 29.253 -15.448 -21.741 1.00 95.50 210 GLU A C 1
ATOM 1712 O O . GLU A 1 210 ? 30.445 -15.382 -22.051 1.00 95.50 210 GLU A O 1
ATOM 1717 N N . THR A 1 211 ? 28.675 -16.607 -21.426 1.00 96.38 211 THR A N 1
ATOM 1718 C CA . THR A 1 211 ? 29.365 -17.896 -21.591 1.00 96.38 211 THR A CA 1
ATOM 1719 C C . THR A 1 211 ? 29.508 -18.250 -23.075 1.00 96.38 211 THR A C 1
ATOM 1721 O O . THR A 1 211 ? 28.754 -17.756 -23.913 1.00 96.38 211 THR A O 1
ATOM 1724 N N . SER A 1 212 ? 30.444 -19.140 -23.427 1.00 95.06 212 SER A N 1
ATOM 1725 C CA . SER A 1 212 ? 30.641 -19.551 -24.831 1.00 95.06 212 SER A CA 1
ATOM 1726 C C . SER A 1 212 ? 29.365 -20.118 -25.461 1.00 95.06 212 SER A C 1
ATOM 1728 O O . SER A 1 212 ? 29.029 -19.767 -26.587 1.00 95.06 212 SER A O 1
ATOM 1730 N N . GLU A 1 213 ? 28.613 -20.934 -24.718 1.00 96.00 213 GLU A N 1
ATOM 1731 C CA . GLU A 1 213 ? 27.349 -21.507 -25.194 1.00 96.00 213 GLU A CA 1
ATOM 1732 C C . GLU A 1 213 ? 26.309 -20.416 -25.474 1.00 96.00 213 GLU A C 1
ATOM 1734 O O . GLU A 1 213 ? 25.721 -20.385 -26.551 1.00 96.00 213 GLU A O 1
ATOM 1739 N N . GLN A 1 214 ? 26.135 -19.462 -24.551 1.00 95.62 214 GLN A N 1
ATOM 1740 C CA . GLN A 1 214 ? 25.219 -18.329 -24.741 1.00 95.62 214 GLN A CA 1
ATOM 1741 C C . GLN A 1 214 ? 25.617 -17.462 -25.946 1.00 95.62 214 GLN A C 1
ATOM 1743 O O . GLN A 1 214 ? 24.761 -17.004 -26.710 1.00 95.62 214 GLN A O 1
ATOM 1748 N N . HIS A 1 215 ? 26.923 -17.272 -26.148 1.00 95.12 215 HIS A N 1
ATOM 1749 C CA . HIS A 1 215 ? 27.464 -16.529 -27.279 1.00 95.12 215 HIS A CA 1
ATOM 1750 C C . HIS A 1 215 ? 27.126 -17.194 -28.612 1.00 95.12 215 HIS A C 1
ATOM 1752 O O . HIS A 1 215 ? 26.671 -16.520 -29.544 1.00 95.12 215 HIS A O 1
ATOM 1758 N N . GLU A 1 216 ? 27.317 -18.510 -28.696 1.00 95.81 216 GLU A N 1
ATOM 1759 C CA . GLU A 1 216 ? 26.978 -19.308 -29.871 1.00 95.81 216 GLU A CA 1
ATOM 1760 C C . GLU A 1 216 ? 25.474 -19.286 -30.144 1.00 95.81 216 GLU A C 1
ATOM 1762 O O . GLU A 1 216 ? 25.072 -18.972 -31.268 1.00 95.81 216 GLU A O 1
ATOM 1767 N N . THR A 1 217 ? 24.637 -19.505 -29.123 1.00 96.25 217 THR A N 1
ATOM 1768 C CA . THR A 1 217 ? 23.176 -19.455 -29.287 1.00 96.25 217 THR A CA 1
ATOM 1769 C C . THR A 1 217 ? 22.724 -18.085 -29.775 1.00 96.25 217 THR A C 1
ATOM 1771 O O . THR A 1 217 ? 21.943 -17.997 -30.718 1.00 96.25 217 THR A O 1
ATOM 1774 N N . ARG A 1 218 ? 23.265 -16.993 -29.222 1.00 95.88 218 ARG A N 1
ATOM 1775 C CA . ARG A 1 218 ? 22.907 -15.631 -29.642 1.00 95.88 218 ARG A CA 1
ATOM 1776 C C . ARG A 1 218 ? 23.331 -15.340 -31.082 1.00 95.88 218 ARG A C 1
ATOM 1778 O O . ARG A 1 218 ? 22.602 -14.655 -31.807 1.00 95.88 218 ARG A O 1
ATOM 1785 N N . ILE A 1 219 ? 24.521 -15.781 -31.499 1.00 95.81 219 ILE A N 1
ATOM 1786 C CA . ILE A 1 219 ? 24.974 -15.612 -32.887 1.00 95.81 219 ILE A CA 1
ATOM 1787 C C . ILE A 1 219 ? 24.093 -16.422 -33.833 1.00 95.81 219 ILE A C 1
ATOM 1789 O O . ILE A 1 219 ? 23.699 -15.891 -34.874 1.00 95.81 219 ILE A O 1
ATOM 1793 N N . GLU A 1 220 ? 23.750 -17.657 -33.472 1.00 96.50 220 GLU A N 1
ATOM 1794 C CA . GLU A 1 220 ? 22.904 -18.509 -34.301 1.00 96.50 220 GLU A CA 1
ATOM 1795 C C . GLU A 1 220 ? 21.477 -17.962 -34.402 1.00 96.50 220 GLU A C 1
ATOM 1797 O O . GLU A 1 220 ? 20.963 -17.803 -35.507 1.00 96.50 220 GLU A O 1
ATOM 1802 N N . GLU A 1 221 ? 20.872 -17.537 -33.293 1.00 96.50 221 GLU A N 1
ATOM 1803 C CA . GLU A 1 221 ? 19.575 -16.851 -33.294 1.00 96.50 221 GLU A CA 1
ATOM 1804 C C . GLU A 1 221 ? 19.597 -15.588 -34.161 1.00 96.50 221 GLU A C 1
ATOM 1806 O O . GLU A 1 221 ? 18.669 -15.327 -34.932 1.00 96.50 221 GLU A O 1
ATOM 1811 N N . HIS A 1 222 ? 20.664 -14.789 -34.068 1.00 96.19 222 HIS A N 1
ATOM 1812 C CA . HIS A 1 222 ? 20.831 -13.623 -34.927 1.00 96.19 222 HIS A CA 1
ATOM 1813 C C . HIS A 1 222 ? 20.955 -14.032 -36.403 1.00 96.19 222 HIS A C 1
ATOM 1815 O O . HIS A 1 222 ? 20.357 -13.387 -37.268 1.00 96.19 222 HIS A O 1
ATOM 1821 N N . ARG A 1 223 ? 21.696 -15.104 -36.708 1.00 96.31 223 ARG A N 1
ATOM 1822 C CA . ARG A 1 223 ? 21.863 -15.637 -38.066 1.00 96.31 223 ARG A CA 1
ATOM 1823 C C . ARG A 1 223 ? 20.529 -16.099 -38.648 1.00 96.31 223 ARG A C 1
ATOM 1825 O O . ARG A 1 223 ? 20.212 -15.703 -39.771 1.00 96.31 223 ARG A O 1
ATOM 1832 N N . LEU A 1 224 ? 19.747 -16.856 -37.881 1.00 96.81 224 LEU A N 1
ATOM 1833 C CA . LEU A 1 224 ? 18.416 -17.333 -38.257 1.00 96.81 224 LEU A CA 1
ATOM 1834 C C . LEU A 1 224 ? 17.454 -16.165 -38.479 1.00 96.81 224 LEU A C 1
ATOM 1836 O O . LEU A 1 224 ? 16.893 -16.044 -39.566 1.00 96.81 224 LEU A O 1
ATOM 1840 N N . ARG A 1 225 ? 17.373 -15.220 -37.535 1.00 96.06 225 ARG A N 1
ATOM 1841 C CA . ARG A 1 225 ? 16.529 -14.021 -37.672 1.00 96.06 225 ARG A CA 1
ATOM 1842 C C . ARG A 1 225 ? 16.883 -13.207 -38.917 1.00 96.06 225 ARG A C 1
ATOM 1844 O O . ARG A 1 225 ? 16.004 -12.728 -39.628 1.00 96.06 225 ARG A O 1
ATOM 1851 N N . MET A 1 226 ? 18.174 -13.029 -39.202 1.00 94.12 226 MET A N 1
ATOM 1852 C CA . MET A 1 226 ? 18.605 -12.329 -40.416 1.00 94.12 226 MET A CA 1
ATOM 1853 C C . MET A 1 226 ? 18.286 -13.122 -41.688 1.00 94.12 226 MET A C 1
ATOM 1855 O O . MET A 1 226 ? 17.982 -12.510 -42.711 1.00 94.12 226 MET A O 1
ATOM 1859 N N . ALA A 1 227 ? 18.357 -14.454 -41.657 1.00 94.06 227 ALA A N 1
ATOM 1860 C CA . ALA A 1 227 ? 17.964 -15.297 -42.782 1.00 94.06 227 ALA A CA 1
ATOM 1861 C C . ALA A 1 227 ? 16.456 -15.194 -43.052 1.00 94.06 227 ALA A C 1
ATOM 1863 O O . ALA A 1 227 ? 16.070 -14.920 -44.186 1.00 94.06 227 ALA A O 1
ATOM 1864 N N . GLU A 1 228 ? 15.622 -15.295 -42.017 1.00 95.38 228 GLU A N 1
ATOM 1865 C CA . GLU A 1 228 ? 14.168 -15.119 -42.106 1.00 95.38 228 GLU A CA 1
ATOM 1866 C C . GLU A 1 228 ? 13.804 -13.757 -42.708 1.00 95.38 228 GLU A C 1
ATOM 1868 O O . GLU A 1 228 ? 13.069 -13.689 -43.697 1.00 95.38 228 GLU A O 1
ATOM 1873 N N . LEU A 1 229 ? 14.403 -12.671 -42.204 1.00 92.69 229 LEU A N 1
ATOM 1874 C CA . LEU A 1 229 ? 14.185 -11.328 -42.749 1.00 92.69 229 LEU A CA 1
ATOM 1875 C C . LEU A 1 229 ? 14.581 -11.212 -44.227 1.00 92.69 229 LEU A C 1
ATOM 1877 O O . LEU A 1 229 ? 13.925 -10.482 -44.965 1.00 92.69 229 LEU A O 1
ATOM 1881 N N . ARG A 1 230 ? 15.628 -11.922 -44.673 1.00 90.38 230 ARG A N 1
ATOM 1882 C CA . ARG A 1 230 ? 16.022 -11.967 -46.093 1.00 90.38 230 ARG A CA 1
ATOM 1883 C C . ARG A 1 230 ? 15.049 -12.784 -46.937 1.00 90.38 230 ARG A C 1
ATOM 1885 O O . ARG A 1 230 ? 14.826 -12.432 -48.089 1.00 90.38 230 ARG A O 1
ATOM 1892 N N . THR A 1 231 ? 14.484 -13.865 -46.400 1.00 90.69 231 THR A N 1
ATOM 1893 C CA . THR A 1 231 ? 13.486 -14.671 -47.125 1.00 90.69 231 THR A CA 1
ATOM 1894 C C . THR A 1 231 ? 12.156 -13.940 -47.281 1.00 90.69 231 THR A C 1
ATOM 1896 O O . THR A 1 231 ? 11.524 -14.051 -48.326 1.00 90.69 231 THR A O 1
ATOM 1899 N N . ALA A 1 232 ? 11.773 -13.137 -46.287 1.00 92.38 232 ALA A N 1
ATOM 1900 C CA . ALA A 1 232 ? 10.585 -12.288 -46.324 1.00 92.38 232 ALA A CA 1
ATOM 1901 C C . ALA A 1 232 ? 10.825 -10.930 -47.022 1.00 92.38 232 ALA A C 1
ATOM 1903 O O . ALA A 1 232 ? 9.942 -10.072 -47.039 1.00 92.38 232 ALA A O 1
ATOM 1904 N N . GLU A 1 233 ? 12.026 -10.694 -47.564 1.00 91.12 233 GLU A N 1
ATOM 1905 C CA . GLU A 1 233 ? 12.416 -9.417 -48.163 1.00 91.12 233 GLU A CA 1
ATOM 1906 C C . GLU A 1 233 ? 11.696 -9.195 -49.503 1.00 91.12 233 GLU A C 1
ATOM 1908 O O . GLU A 1 233 ? 11.773 -10.018 -50.416 1.00 91.12 233 GLU A O 1
ATOM 1913 N N . THR A 1 234 ? 11.028 -8.047 -49.653 1.00 93.44 234 THR A N 1
ATOM 1914 C CA . THR A 1 234 ? 10.453 -7.634 -50.941 1.00 93.44 234 THR A CA 1
ATOM 1915 C C . THR A 1 234 ? 11.555 -7.301 -51.951 1.00 93.44 234 THR A C 1
ATOM 1917 O O . THR A 1 234 ? 12.671 -6.933 -51.578 1.00 93.44 234 THR A O 1
ATOM 1920 N N . LEU A 1 235 ? 11.252 -7.386 -53.251 1.00 91.94 235 LEU A N 1
ATOM 1921 C CA . LEU A 1 235 ? 12.238 -7.135 -54.310 1.00 91.94 235 LEU A CA 1
ATOM 1922 C C . LEU A 1 235 ? 12.875 -5.737 -54.205 1.00 91.94 235 LEU A C 1
ATOM 1924 O O . LEU A 1 235 ? 14.093 -5.624 -54.293 1.00 91.94 235 LEU A O 1
ATOM 1928 N N . GLU A 1 236 ? 12.078 -4.698 -53.944 1.00 91.56 236 GLU A N 1
ATOM 1929 C CA . GLU A 1 236 ? 12.554 -3.314 -53.771 1.00 91.56 236 GLU A CA 1
ATOM 1930 C C . GLU A 1 236 ? 13.490 -3.155 -52.563 1.00 91.56 236 GLU A C 1
ATOM 1932 O O . GLU A 1 236 ? 14.512 -2.462 -52.605 1.00 91.56 236 GLU A O 1
ATOM 1937 N N . ARG A 1 237 ? 13.174 -3.830 -51.455 1.00 89.12 237 ARG A N 1
ATOM 1938 C CA . ARG A 1 237 ? 14.015 -3.800 -50.255 1.00 89.12 237 ARG A CA 1
ATOM 1939 C C . ARG A 1 237 ? 15.326 -4.552 -50.483 1.00 89.12 237 ARG A C 1
ATOM 1941 O O . ARG A 1 237 ? 16.390 -4.101 -50.063 1.00 89.12 237 ARG A O 1
ATOM 1948 N N . ARG A 1 238 ? 15.268 -5.641 -51.251 1.00 90.44 238 ARG A N 1
ATOM 1949 C CA . ARG A 1 238 ? 16.447 -6.393 -51.677 1.00 90.44 238 ARG A CA 1
ATOM 1950 C C . ARG A 1 238 ? 17.348 -5.573 -52.595 1.00 90.44 238 ARG A C 1
ATOM 1952 O O . ARG A 1 238 ? 18.565 -5.603 -52.412 1.00 90.44 238 ARG A O 1
ATOM 1959 N N . THR A 1 239 ? 16.795 -4.857 -53.575 1.00 91.56 239 THR A N 1
ATOM 1960 C CA . THR A 1 239 ? 17.592 -4.027 -54.493 1.00 91.56 239 THR A CA 1
ATOM 1961 C C . THR A 1 239 ? 18.273 -2.889 -53.750 1.00 91.56 239 THR A C 1
ATOM 1963 O O . THR A 1 239 ? 19.485 -2.737 -53.880 1.00 91.56 239 THR A O 1
ATOM 1966 N N . THR A 1 240 ? 17.539 -2.166 -52.901 1.00 92.62 240 THR A N 1
ATOM 1967 C CA . THR A 1 240 ? 18.098 -1.071 -52.089 1.00 92.62 240 THR A CA 1
ATOM 1968 C C . THR A 1 240 ? 19.187 -1.559 -51.134 1.00 92.62 240 THR A C 1
ATOM 1970 O O . THR A 1 240 ? 20.243 -0.933 -51.034 1.00 92.62 240 THR A O 1
ATOM 1973 N N . ARG A 1 241 ? 19.002 -2.713 -50.478 1.00 92.38 241 ARG A N 1
ATOM 1974 C CA . ARG A 1 241 ? 20.045 -3.319 -49.639 1.00 92.38 241 ARG A CA 1
ATOM 197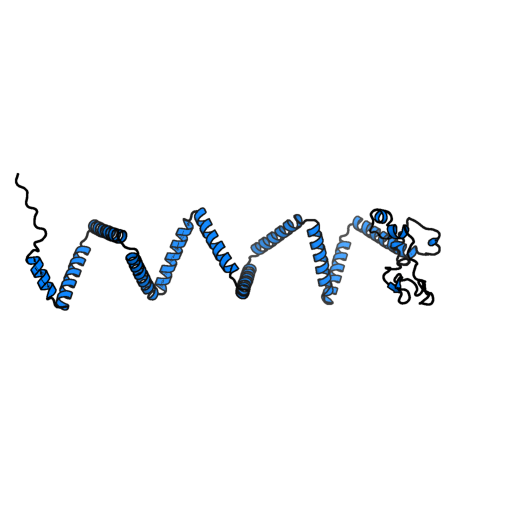5 C C . ARG A 1 241 ? 21.285 -3.689 -50.450 1.00 92.38 241 ARG A C 1
ATOM 1977 O O . ARG A 1 241 ? 22.385 -3.343 -50.034 1.00 92.38 241 ARG A O 1
ATOM 1984 N N . LEU A 1 242 ? 21.124 -4.378 -51.583 1.00 92.56 242 LEU A N 1
ATOM 1985 C CA . LEU A 1 242 ? 22.249 -4.778 -52.435 1.00 92.56 242 LEU A CA 1
ATOM 1986 C C . LEU A 1 242 ? 22.988 -3.569 -53.018 1.00 92.56 242 LEU A C 1
ATOM 1988 O O . LEU A 1 242 ? 24.209 -3.603 -53.142 1.00 92.56 242 LEU A O 1
ATOM 1992 N N . GLU A 1 243 ? 22.275 -2.503 -53.367 1.00 92.62 243 GLU A N 1
ATOM 1993 C CA . GLU A 1 243 ? 22.868 -1.244 -53.813 1.00 92.62 243 GLU A CA 1
ATOM 1994 C C . GLU A 1 243 ? 23.629 -0.549 -52.678 1.00 92.62 243 GLU A C 1
ATOM 1996 O O . GLU A 1 243 ? 24.783 -0.163 -52.859 1.00 92.62 243 GLU A O 1
ATOM 2001 N N . GLY A 1 244 ? 23.055 -0.502 -51.473 1.00 92.56 244 GLY A N 1
ATOM 2002 C CA . GLY A 1 244 ? 23.744 -0.026 -50.274 1.00 92.56 244 GLY A CA 1
ATOM 2003 C C . GLY A 1 244 ? 24.991 -0.852 -49.934 1.00 92.56 244 GLY A C 1
ATOM 2004 O O . GLY A 1 244 ? 26.039 -0.287 -49.624 1.00 92.56 244 GLY A O 1
ATOM 2005 N N . ASP A 1 245 ? 24.919 -2.182 -50.046 1.00 90.62 245 ASP A N 1
ATOM 2006 C CA . ASP A 1 245 ? 26.064 -3.088 -49.893 1.00 90.62 245 ASP A CA 1
ATOM 2007 C C . ASP A 1 245 ? 27.143 -2.781 -50.941 1.00 90.62 245 ASP A C 1
ATOM 2009 O O . ASP A 1 245 ? 28.319 -2.629 -50.599 1.00 90.62 245 ASP A O 1
ATOM 2013 N N . ARG A 1 246 ? 26.753 -2.619 -52.213 1.00 91.31 246 ARG A N 1
ATOM 2014 C CA . ARG A 1 246 ? 27.664 -2.241 -53.305 1.00 91.31 246 ARG A CA 1
ATOM 2015 C C . ARG A 1 246 ? 28.350 -0.908 -53.029 1.00 91.31 246 ARG A C 1
ATOM 2017 O O . ARG A 1 246 ? 29.567 -0.840 -53.187 1.00 91.31 246 ARG A O 1
ATOM 2024 N N . LEU A 1 247 ? 27.612 0.110 -52.587 1.00 90.31 247 LEU A N 1
ATOM 2025 C CA . LEU A 1 247 ? 28.154 1.428 -52.250 1.00 90.31 247 LEU A CA 1
ATOM 2026 C C . LEU A 1 247 ? 29.111 1.361 -51.061 1.00 90.31 247 LEU A C 1
ATOM 2028 O O . LEU A 1 247 ? 30.214 1.891 -51.154 1.00 90.31 247 LEU A O 1
ATOM 2032 N N . ARG A 1 248 ? 28.758 0.651 -49.982 1.00 85.44 248 ARG A N 1
ATOM 2033 C CA . ARG A 1 248 ? 29.653 0.450 -48.827 1.00 85.44 248 ARG A CA 1
ATOM 2034 C C . ARG A 1 248 ? 30.946 -0.249 -49.226 1.00 85.44 248 ARG A C 1
ATOM 2036 O O . ARG A 1 248 ? 32.032 0.199 -48.863 1.00 85.44 248 ARG A O 1
ATOM 2043 N N . HIS A 1 249 ? 30.847 -1.326 -50.004 1.00 84.31 249 HIS A N 1
ATOM 2044 C CA . HIS A 1 249 ? 32.024 -2.031 -50.500 1.00 84.31 249 HIS A CA 1
ATOM 2045 C C . HIS A 1 249 ? 32.838 -1.179 -51.480 1.00 84.31 249 HIS A C 1
ATOM 2047 O O . HIS A 1 249 ? 34.065 -1.249 -51.456 1.00 84.31 249 HIS A O 1
ATOM 2053 N N . ALA A 1 250 ? 32.197 -0.367 -52.325 1.00 81.38 250 ALA A N 1
ATOM 2054 C CA . ALA A 1 250 ? 32.877 0.564 -53.220 1.00 81.38 250 ALA A CA 1
ATOM 2055 C C . ALA A 1 250 ? 33.605 1.668 -52.444 1.00 81.38 250 ALA A C 1
ATOM 2057 O O . ALA A 1 250 ? 34.787 1.868 -52.690 1.00 81.38 250 ALA A O 1
ATOM 2058 N N . GLN A 1 251 ? 32.958 2.307 -51.466 1.00 77.75 251 GLN A N 1
ATOM 2059 C CA . GLN A 1 251 ? 33.567 3.313 -50.590 1.00 77.75 251 GLN A CA 1
ATOM 2060 C C . GLN A 1 251 ? 34.726 2.731 -49.781 1.00 77.75 251 GLN A C 1
ATOM 2062 O O . GLN A 1 251 ? 35.799 3.323 -49.738 1.00 77.75 251 GLN A O 1
ATOM 2067 N N . SER A 1 252 ? 34.554 1.539 -49.200 1.00 72.81 252 SER A N 1
ATOM 2068 C CA . SER A 1 252 ? 35.629 0.849 -48.484 1.00 72.81 252 SER A CA 1
ATOM 2069 C C . SER A 1 252 ? 36.815 0.581 -49.413 1.00 72.81 252 SER A C 1
ATOM 2071 O O . SER A 1 252 ? 37.935 0.994 -49.116 1.00 72.81 252 SER A O 1
ATOM 2073 N N . ARG A 1 253 ? 36.578 0.001 -50.599 1.00 70.25 253 ARG A N 1
ATOM 2074 C CA . ARG A 1 253 ? 37.635 -0.192 -51.604 1.00 70.25 253 ARG A CA 1
ATOM 2075 C C . ARG A 1 253 ? 38.260 1.124 -52.054 1.00 70.25 253 ARG A C 1
ATOM 2077 O O . ARG A 1 253 ? 39.460 1.153 -52.274 1.00 70.25 253 ARG A O 1
ATOM 2084 N N . GLN A 1 254 ? 37.492 2.200 -52.181 1.00 63.59 254 GLN A N 1
ATOM 2085 C CA . GLN A 1 254 ? 37.996 3.508 -52.589 1.00 63.59 254 GLN A CA 1
ATOM 2086 C C . GLN A 1 254 ? 38.905 4.116 -51.515 1.00 63.59 254 GLN A C 1
ATOM 2088 O O . GLN A 1 254 ? 39.973 4.604 -51.864 1.00 63.59 254 GLN A O 1
ATOM 2093 N N . ILE A 1 255 ? 38.554 4.009 -50.228 1.00 62.72 255 ILE A N 1
ATOM 2094 C CA . ILE A 1 255 ? 39.415 4.423 -49.105 1.00 62.72 255 ILE A CA 1
ATOM 2095 C C . ILE A 1 255 ? 40.742 3.648 -49.121 1.00 62.72 255 ILE A C 1
ATOM 2097 O O . ILE A 1 255 ? 41.804 4.237 -48.929 1.00 62.72 255 ILE A O 1
ATOM 2101 N N . PHE A 1 256 ? 40.707 2.341 -49.397 1.00 57.28 256 PHE A N 1
ATOM 2102 C CA . PHE A 1 256 ? 41.924 1.525 -49.450 1.00 57.28 256 PHE A CA 1
ATOM 2103 C C . PHE A 1 256 ? 42.745 1.730 -50.741 1.00 57.28 256 PHE A C 1
ATOM 2105 O O . PHE A 1 256 ? 43.975 1.778 -50.673 1.00 57.28 256 PHE A O 1
ATOM 2112 N N . ASN A 1 257 ? 42.101 1.921 -51.899 1.00 56.34 257 ASN A N 1
ATOM 2113 C CA . ASN A 1 257 ? 42.755 1.957 -53.215 1.00 56.34 257 ASN A CA 1
ATOM 2114 C C . ASN A 1 257 ? 43.157 3.356 -53.711 1.00 56.34 257 ASN A C 1
ATOM 2116 O O . ASN A 1 257 ? 43.966 3.436 -54.630 1.00 56.34 257 ASN A O 1
ATOM 2120 N N . ARG A 1 258 ? 42.667 4.469 -53.136 1.00 54.38 258 ARG A N 1
ATOM 2121 C CA . ARG A 1 258 ? 43.062 5.826 -53.588 1.00 54.38 258 ARG A CA 1
ATOM 2122 C C . ARG A 1 258 ? 44.474 6.262 -53.183 1.00 54.38 258 ARG A C 1
ATOM 2124 O O . ARG A 1 258 ? 44.860 7.392 -53.454 1.00 54.38 258 ARG A O 1
ATOM 2131 N N . SER A 1 259 ? 45.249 5.404 -52.529 1.00 56.44 259 SER A N 1
ATOM 2132 C CA . SER A 1 259 ? 46.481 5.812 -51.860 1.00 56.44 259 SER A CA 1
ATOM 2133 C C . SER A 1 259 ? 47.751 5.321 -52.551 1.00 56.44 259 SER A C 1
ATOM 2135 O O . SER A 1 259 ? 48.581 4.660 -51.920 1.00 56.44 259 SER A O 1
ATOM 2137 N N . ASP A 1 260 ? 47.947 5.733 -53.806 1.00 60.09 260 ASP A N 1
ATOM 2138 C CA . ASP A 1 260 ? 49.298 6.131 -54.202 1.00 60.09 260 ASP A CA 1
ATOM 2139 C C . ASP A 1 260 ? 49.502 7.550 -53.647 1.00 60.09 260 ASP A C 1
ATOM 2141 O O . ASP A 1 260 ? 49.188 8.547 -54.287 1.00 60.09 260 ASP A O 1
ATOM 2145 N N . LEU A 1 261 ? 49.929 7.652 -52.378 1.00 65.62 261 LEU A N 1
ATOM 2146 C CA . LEU A 1 261 ? 50.127 8.934 -51.669 1.00 65.62 261 LEU A CA 1
ATOM 2147 C C . LEU A 1 261 ? 51.300 9.761 -52.236 1.00 65.62 261 LEU A C 1
ATOM 2149 O O . LEU A 1 261 ? 51.727 10.762 -51.656 1.00 65.62 261 LEU A O 1
ATOM 2153 N N . LYS A 1 262 ? 51.867 9.311 -53.352 1.00 62.84 262 LYS A N 1
ATOM 2154 C CA . LYS A 1 262 ? 53.053 9.859 -53.981 1.00 62.84 262 LYS A CA 1
ATOM 2155 C C . LYS A 1 262 ? 52.725 11.242 -54.546 1.00 62.84 262 LYS A C 1
ATOM 2157 O O . LYS A 1 262 ? 51.815 11.393 -55.349 1.00 62.84 262 LYS A O 1
ATOM 2162 N N . MET A 1 263 ? 53.482 12.254 -54.118 1.00 63.25 263 MET A N 1
ATOM 2163 C CA . MET A 1 263 ? 53.383 13.655 -54.567 1.00 63.25 263 MET A CA 1
ATOM 2164 C C . MET A 1 263 ? 52.116 14.435 -54.166 1.00 63.25 263 MET A C 1
ATOM 2166 O O . MET A 1 263 ? 51.975 15.585 -54.574 1.00 63.25 263 MET A O 1
ATOM 2170 N N . LEU A 1 264 ? 51.244 13.905 -53.301 1.00 65.81 264 LEU A N 1
ATOM 2171 C CA . LEU A 1 264 ? 50.061 14.644 -52.819 1.00 65.81 264 LEU A CA 1
ATOM 2172 C C . LEU A 1 264 ? 50.388 15.907 -52.008 1.00 65.81 264 LEU A C 1
ATOM 2174 O O . LEU A 1 264 ? 49.552 16.797 -51.910 1.00 65.81 264 LEU A O 1
ATOM 2178 N N . ALA A 1 265 ? 51.618 16.038 -51.504 1.00 62.88 265 ALA A N 1
ATOM 2179 C CA . ALA A 1 265 ? 52.107 17.294 -50.931 1.00 62.88 265 ALA A CA 1
ATOM 2180 C C . ALA A 1 265 ? 52.161 18.448 -51.958 1.00 62.88 265 ALA A C 1
ATOM 2182 O O . ALA A 1 265 ? 52.089 19.608 -51.568 1.00 62.88 265 ALA A O 1
ATOM 2183 N N . PHE A 1 266 ? 52.272 18.138 -53.255 1.00 70.19 266 PHE A N 1
ATOM 2184 C CA . PHE A 1 266 ? 52.364 19.116 -54.347 1.00 70.19 266 PHE A CA 1
ATOM 2185 C C . PHE A 1 266 ? 51.041 19.309 -55.102 1.00 70.19 266 PHE A C 1
ATOM 2187 O O . PHE A 1 266 ? 50.873 20.301 -55.808 1.00 70.19 266 PHE A O 1
ATOM 2194 N N . HIS A 1 267 ? 50.091 18.388 -54.933 1.00 70.12 267 HIS A N 1
ATOM 2195 C CA . HIS A 1 267 ? 48.763 18.440 -55.538 1.00 70.12 267 HIS A CA 1
ATOM 2196 C C . HIS A 1 267 ? 47.708 18.196 -54.460 1.00 70.12 267 HIS A C 1
ATOM 2198 O O . HIS A 1 267 ? 47.163 17.100 -54.334 1.00 70.12 267 HIS A O 1
ATOM 2204 N N . TYR A 1 268 ? 47.463 19.230 -53.654 1.00 71.44 268 TYR A N 1
ATOM 2205 C CA . TYR A 1 268 ? 46.407 19.206 -52.651 1.00 71.44 268 TYR A CA 1
ATOM 2206 C C . TYR A 1 268 ? 45.037 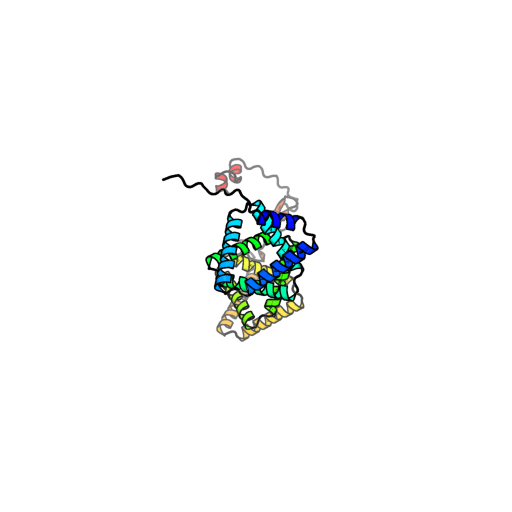19.135 -53.337 1.00 71.44 268 TYR A C 1
ATOM 2208 O O . TYR A 1 268 ? 44.711 19.999 -54.151 1.00 71.44 268 TYR A O 1
ATOM 2216 N N . ASP A 1 269 ? 44.240 18.123 -52.998 1.00 69.56 269 ASP A N 1
ATOM 2217 C CA . ASP A 1 269 ? 42.854 17.978 -53.441 1.00 69.56 269 ASP A CA 1
ATOM 2218 C C . ASP A 1 269 ? 41.911 18.305 -52.269 1.00 69.56 269 ASP A C 1
ATOM 2220 O O . ASP A 1 269 ? 41.756 17.483 -51.362 1.00 69.56 269 ASP A O 1
ATOM 2224 N N . PRO A 1 270 ? 41.248 19.478 -52.268 1.00 74.44 270 PRO A N 1
ATOM 2225 C CA . PRO A 1 270 ? 40.324 19.874 -51.205 1.00 74.44 270 PRO A CA 1
ATOM 2226 C C . PRO A 1 270 ? 39.132 18.923 -51.018 1.00 74.44 270 PRO A C 1
ATOM 2228 O O . PRO A 1 270 ? 38.462 18.984 -49.989 1.00 74.44 270 PRO A O 1
ATOM 2231 N N . SER A 1 271 ? 38.838 18.062 -52.000 1.00 71.56 271 SER A N 1
ATOM 2232 C CA . SER A 1 271 ? 37.752 17.079 -51.918 1.00 71.56 271 SER A CA 1
ATOM 2233 C C . SER A 1 271 ? 38.129 15.814 -51.136 1.00 71.56 271 SER A C 1
ATOM 2235 O O . SER A 1 271 ? 37.259 15.001 -50.813 1.00 71.56 271 SER A O 1
ATOM 2237 N N . CYS A 1 272 ? 39.413 15.642 -50.807 1.00 67.88 272 CYS A N 1
ATOM 2238 C CA . CYS A 1 272 ? 39.907 14.527 -50.013 1.00 67.88 272 CYS A CA 1
ATOM 2239 C C . CYS A 1 272 ? 39.961 14.889 -48.520 1.00 67.88 272 CYS A C 1
ATOM 2241 O O . CYS A 1 272 ? 40.665 15.809 -48.106 1.00 67.88 272 CYS A O 1
ATOM 2243 N N . ASP A 1 273 ? 39.286 14.101 -47.679 1.00 70.19 273 ASP A N 1
ATOM 2244 C CA . ASP A 1 273 ? 39.437 14.201 -46.225 1.00 70.19 273 ASP A CA 1
ATOM 2245 C C . ASP A 1 273 ? 40.731 13.505 -45.763 1.00 70.19 273 ASP A C 1
ATOM 2247 O O . ASP A 1 273 ? 40.758 12.337 -45.367 1.00 70.19 273 ASP A O 1
ATOM 2251 N N . TYR A 1 274 ? 41.843 14.237 -45.831 1.00 72.06 274 TYR A N 1
ATOM 2252 C CA . TYR A 1 274 ? 43.163 13.750 -45.421 1.00 72.06 274 TYR A CA 1
ATOM 2253 C C . TYR A 1 274 ? 43.273 13.442 -43.925 1.00 72.06 274 TYR A C 1
ATOM 2255 O O . TYR A 1 274 ? 44.159 12.686 -43.521 1.00 72.06 274 TYR A O 1
ATOM 2263 N N . ARG A 1 275 ? 42.387 14.006 -43.093 1.00 69.12 275 ARG A N 1
ATOM 2264 C CA . ARG A 1 275 ? 42.448 13.876 -41.632 1.00 69.12 275 ARG A CA 1
ATOM 2265 C C . ARG A 1 275 ? 42.060 12.478 -41.158 1.00 69.12 275 ARG A C 1
ATOM 2267 O O . ARG A 1 275 ? 42.558 12.024 -40.130 1.00 69.12 275 ARG A O 1
ATOM 2274 N N . THR A 1 276 ? 41.187 11.802 -41.899 1.00 67.62 276 THR A N 1
ATOM 2275 C CA . THR A 1 276 ? 40.679 10.460 -41.577 1.00 67.62 276 THR A CA 1
ATOM 2276 C C . THR A 1 276 ? 41.384 9.349 -42.359 1.00 67.62 276 THR A C 1
ATOM 2278 O O . THR A 1 276 ? 41.103 8.167 -42.155 1.00 67.62 276 THR A O 1
ATOM 2281 N N . HIS A 1 277 ? 42.340 9.700 -43.225 1.00 71.31 277 HIS A N 1
ATOM 2282 C CA . HIS A 1 277 ? 43.017 8.738 -44.081 1.00 71.31 277 HIS A CA 1
ATOM 2283 C C . HIS A 1 277 ? 43.939 7.798 -43.268 1.00 71.31 277 HIS A C 1
ATOM 2285 O O . HIS A 1 277 ? 44.886 8.272 -42.633 1.00 71.31 277 HIS A O 1
ATOM 2291 N N . PRO A 1 278 ? 43.767 6.460 -43.338 1.00 70.06 278 PRO A N 1
ATOM 2292 C CA . PRO A 1 278 ? 44.492 5.507 -42.486 1.00 70.06 278 PRO A CA 1
ATOM 2293 C C . PRO A 1 278 ? 46.022 5.605 -42.562 1.00 70.06 278 PRO A C 1
ATOM 2295 O O . PRO A 1 278 ? 46.708 5.435 -41.561 1.00 70.06 278 PRO A O 1
ATOM 2298 N N . LYS A 1 279 ? 46.572 5.915 -43.745 1.00 69.25 279 LYS A N 1
ATOM 2299 C CA . LYS A 1 279 ? 48.025 6.077 -43.958 1.00 69.25 279 LYS A CA 1
ATOM 2300 C C . LYS A 1 279 ? 48.585 7.453 -43.545 1.00 69.25 279 LYS A C 1
ATOM 2302 O O . LYS A 1 279 ? 49.799 7.612 -43.531 1.00 69.25 279 LYS A O 1
ATOM 2307 N N . LEU A 1 280 ? 47.733 8.440 -43.244 1.00 70.94 280 LEU A N 1
ATOM 2308 C CA . LEU A 1 280 ? 48.129 9.785 -42.781 1.00 70.94 280 LEU A CA 1
ATOM 2309 C C . LEU A 1 280 ? 47.835 9.990 -41.283 1.00 70.94 280 LEU A C 1
ATOM 2311 O O . LEU A 1 280 ? 48.055 11.071 -40.739 1.00 70.94 280 LEU A O 1
ATOM 2315 N N . ALA A 1 281 ? 47.362 8.949 -40.595 1.00 73.00 281 ALA A N 1
ATOM 2316 C CA . ALA A 1 281 ? 47.098 8.971 -39.165 1.00 73.00 281 ALA A CA 1
ATOM 2317 C C . ALA A 1 281 ? 48.414 8.938 -38.360 1.00 73.00 281 ALA A C 1
ATOM 2319 O O . ALA A 1 281 ? 48.893 7.883 -37.952 1.00 73.00 281 ALA A O 1
ATOM 2320 N N . ILE A 1 282 ? 48.996 10.114 -38.110 1.00 72.06 282 ILE A N 1
ATOM 2321 C CA . ILE A 1 282 ? 50.268 10.283 -37.379 1.00 72.06 282 ILE A CA 1
ATOM 2322 C C . ILE A 1 282 ? 50.092 10.126 -35.838 1.00 72.06 282 ILE A C 1
ATOM 2324 O O . ILE A 1 282 ? 51.058 9.950 -35.089 1.00 72.06 282 ILE A O 1
ATOM 2328 N N . GLY A 1 283 ? 48.842 10.087 -35.352 1.00 77.50 283 GLY A N 1
ATOM 2329 C CA . GLY A 1 283 ? 48.483 9.912 -33.937 1.00 77.50 283 GLY A CA 1
ATOM 2330 C C . GLY A 1 283 ? 48.403 11.231 -33.154 1.00 77.50 283 GLY A C 1
ATOM 2331 O O . GLY A 1 283 ? 48.465 12.309 -33.735 1.00 77.50 283 GLY A O 1
ATOM 2332 N N . LYS A 1 284 ? 48.228 11.167 -31.824 1.00 79.00 284 LYS A N 1
ATOM 2333 C CA . LYS A 1 284 ? 48.250 12.359 -30.950 1.00 79.00 284 LYS A CA 1
ATOM 2334 C C . LYS A 1 284 ? 49.697 12.814 -30.689 1.00 79.00 284 LYS A C 1
ATOM 2336 O O . LYS A 1 284 ? 50.612 11.992 -30.689 1.00 79.00 284 LYS A O 1
ATOM 2341 N N . MET A 1 285 ? 49.895 14.118 -30.465 1.00 81.81 285 MET A N 1
ATOM 2342 C CA . MET A 1 285 ? 51.184 14.727 -30.083 1.00 81.81 285 MET A CA 1
ATOM 2343 C C . MET A 1 285 ? 51.390 14.668 -28.563 1.00 81.81 285 MET A C 1
ATOM 2345 O O . MET A 1 285 ? 51.475 15.684 -27.872 1.00 81.81 285 MET A O 1
ATOM 2349 N N . ASP A 1 286 ? 51.353 13.460 -28.015 1.00 84.69 286 ASP A N 1
ATOM 2350 C CA . ASP A 1 286 ? 51.368 13.201 -26.574 1.00 84.69 286 ASP A CA 1
ATOM 2351 C C . ASP A 1 286 ? 52.639 12.492 -26.095 1.00 84.69 286 ASP A C 1
ATOM 2353 O O . ASP A 1 286 ? 52.800 12.266 -24.898 1.00 84.69 286 ASP A O 1
ATOM 2357 N N . VAL A 1 287 ? 53.568 12.179 -26.998 1.00 84.38 287 VAL A N 1
ATOM 2358 C CA . VAL A 1 287 ? 54.831 11.5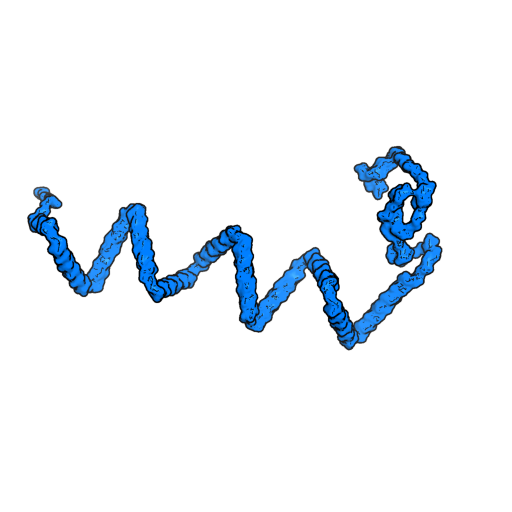35 -26.643 1.00 84.38 287 VAL A CA 1
ATOM 2359 C C . VAL A 1 287 ? 55.872 12.610 -26.359 1.00 84.38 287 VAL A C 1
ATOM 2361 O O . VAL A 1 287 ? 56.077 13.495 -27.176 1.00 84.38 287 VAL A O 1
ATOM 2364 N N . ILE A 1 288 ? 56.552 12.552 -25.219 1.00 85.19 288 ILE A N 1
ATOM 2365 C CA . ILE A 1 288 ? 57.596 13.523 -24.861 1.00 85.19 288 ILE A CA 1
ATOM 2366 C C . ILE A 1 288 ? 58.965 12.924 -25.198 1.00 85.19 288 ILE A C 1
ATOM 2368 O O . ILE A 1 288 ? 59.218 11.746 -24.947 1.00 85.19 288 ILE A O 1
ATOM 2372 N N . CYS A 1 289 ? 59.845 13.707 -25.823 1.00 84.44 289 CYS A N 1
ATOM 2373 C CA . CYS A 1 289 ? 61.219 13.297 -26.087 1.00 84.44 289 CYS A CA 1
ATOM 2374 C C . CYS A 1 289 ? 62.054 13.333 -24.803 1.00 84.44 289 CYS A C 1
ATOM 2376 O O . CYS A 1 289 ? 62.199 14.385 -24.187 1.00 84.44 289 CYS A O 1
ATOM 2378 N N . GLU A 1 290 ? 62.692 12.216 -24.463 1.00 83.81 290 GLU A N 1
ATOM 2379 C CA . GLU A 1 290 ? 63.526 12.076 -23.260 1.00 83.81 290 GLU A CA 1
ATOM 2380 C C . GLU A 1 290 ? 64.711 13.058 -23.221 1.00 83.81 290 GLU A C 1
ATOM 2382 O O . GLU A 1 290 ? 65.128 13.487 -22.150 1.00 83.81 290 GLU A O 1
ATOM 2387 N N . HIS A 1 291 ? 65.241 13.457 -24.382 1.00 82.50 291 HIS A N 1
ATOM 2388 C CA . HIS A 1 291 ? 66.464 14.263 -24.462 1.00 82.50 291 HIS A CA 1
ATOM 2389 C C . HIS A 1 291 ? 66.238 15.780 -24.485 1.00 82.50 291 HIS A C 1
ATOM 2391 O O . HIS A 1 291 ? 67.125 16.526 -24.084 1.00 82.50 291 HIS A O 1
ATOM 2397 N N . CYS A 1 292 ? 65.103 16.250 -25.011 1.00 81.31 292 CYS A N 1
ATOM 2398 C CA . CYS A 1 292 ? 64.838 17.689 -25.188 1.00 81.31 292 CYS A CA 1
ATOM 2399 C C . CYS A 1 292 ? 63.455 18.132 -24.698 1.00 81.31 292 CYS A C 1
ATOM 2401 O O . CYS A 1 292 ? 63.101 19.291 -24.871 1.00 81.31 292 CYS A O 1
ATOM 2403 N N . GLN A 1 293 ? 62.664 17.219 -24.123 1.00 81.81 293 GLN A N 1
ATOM 2404 C CA . GLN A 1 293 ? 61.311 17.466 -23.608 1.00 81.81 293 GLN A CA 1
ATOM 2405 C C . GLN A 1 293 ? 60.299 17.991 -24.646 1.00 81.81 293 GLN A C 1
ATOM 2407 O O . GLN A 1 293 ? 59.162 18.312 -24.306 1.00 81.81 293 GLN A O 1
ATOM 2412 N N . ALA A 1 294 ? 60.661 18.019 -25.932 1.00 83.31 294 ALA A N 1
ATOM 2413 C CA . ALA A 1 294 ? 59.737 18.347 -27.008 1.00 83.31 294 ALA A CA 1
ATOM 2414 C C . ALA A 1 294 ? 58.626 17.289 -27.116 1.00 83.31 294 ALA A C 1
ATOM 2416 O O . ALA A 1 294 ? 58.890 16.085 -27.018 1.00 83.31 294 ALA A O 1
ATOM 2417 N N . ARG A 1 295 ? 57.386 17.731 -27.355 1.00 83.81 295 ARG A N 1
ATOM 2418 C CA . ARG A 1 295 ? 56.264 16.835 -27.668 1.00 83.81 295 ARG A CA 1
ATOM 2419 C C . ARG A 1 295 ? 56.382 16.390 -29.125 1.00 83.81 295 ARG A C 1
ATOM 2421 O O . ARG A 1 295 ? 56.627 17.209 -30.003 1.00 83.81 295 ARG A O 1
ATOM 2428 N N . ARG A 1 296 ? 56.202 15.100 -29.368 1.00 83.62 296 ARG A N 1
ATOM 2429 C CA . ARG A 1 296 ? 56.265 14.441 -30.672 1.00 83.62 296 ARG A CA 1
ATOM 2430 C C . ARG A 1 296 ? 55.011 13.608 -30.890 1.00 83.62 296 ARG A C 1
ATOM 2432 O O . ARG A 1 296 ? 54.327 13.223 -29.933 1.00 83.62 296 ARG A O 1
ATOM 2439 N N . PHE A 1 297 ? 54.709 13.315 -32.144 1.00 84.25 297 PHE A N 1
ATOM 2440 C CA . PHE A 1 297 ? 53.593 12.439 -32.469 1.00 84.25 297 PHE A CA 1
ATOM 2441 C C . PHE A 1 297 ? 53.954 10.960 -32.276 1.00 84.25 297 PHE A C 1
ATOM 2443 O O . PHE A 1 297 ? 55.115 10.560 -32.383 1.00 84.25 297 PHE A O 1
ATOM 2450 N N . ARG A 1 298 ? 52.950 10.115 -32.002 1.00 81.62 298 ARG A N 1
ATOM 2451 C CA . ARG A 1 298 ? 53.155 8.671 -31.764 1.00 81.62 298 ARG A CA 1
ATOM 2452 C C . ARG A 1 298 ? 53.833 7.943 -32.923 1.00 81.62 298 ARG A C 1
ATOM 2454 O O . ARG A 1 298 ? 54.689 7.100 -32.669 1.00 81.62 298 ARG A O 1
ATOM 2461 N N . ALA A 1 299 ? 53.466 8.265 -34.162 1.00 80.38 299 ALA A N 1
ATOM 2462 C CA . ALA A 1 299 ? 54.031 7.636 -35.355 1.00 80.38 299 ALA A CA 1
ATOM 2463 C C . ALA A 1 299 ? 55.285 8.354 -35.897 1.00 80.38 299 ALA A C 1
ATOM 2465 O O . ALA A 1 299 ? 55.783 8.002 -36.963 1.00 80.38 299 ALA A O 1
ATOM 2466 N N . GLU A 1 300 ? 55.798 9.366 -35.194 1.00 81.56 300 GLU A N 1
ATOM 2467 C CA . GLU A 1 300 ? 56.943 10.152 -35.648 1.00 81.56 300 GLU A CA 1
ATOM 2468 C C . GLU A 1 300 ? 58.276 9.410 -35.425 1.00 81.56 300 GLU A C 1
ATOM 2470 O O . GLU A 1 300 ? 58.492 8.845 -34.339 1.00 81.56 300 GLU A O 1
ATOM 2475 N N . PRO A 1 301 ? 59.200 9.423 -36.408 1.00 81.06 301 PRO A N 1
ATOM 2476 C CA . PRO A 1 301 ? 60.529 8.843 -36.260 1.00 81.06 301 PRO A CA 1
ATOM 2477 C C . PRO A 1 301 ? 61.275 9.379 -35.032 1.00 81.06 301 PRO A C 1
ATOM 2479 O O . PRO A 1 301 ? 61.284 10.580 -34.746 1.00 81.06 301 PRO A O 1
ATOM 2482 N N . LYS A 1 302 ? 61.948 8.481 -34.304 1.00 77.75 302 LYS A N 1
ATOM 2483 C CA . LYS A 1 302 ? 62.794 8.872 -33.168 1.00 77.75 302 LYS A CA 1
ATOM 2484 C C . LYS A 1 302 ? 63.907 9.803 -33.655 1.00 77.75 302 LYS A C 1
ATOM 2486 O O . LYS A 1 302 ? 64.599 9.491 -34.620 1.00 77.75 302 LYS A O 1
ATOM 2491 N N . GLY A 1 303 ? 64.091 10.921 -32.958 1.00 76.56 303 GLY A N 1
ATOM 2492 C CA . GLY A 1 303 ? 65.194 11.840 -33.209 1.00 76.56 303 GLY A CA 1
ATOM 2493 C C . GLY A 1 303 ? 64.897 13.003 -34.155 1.00 76.56 303 GLY A C 1
ATOM 2494 O O . GLY A 1 303 ? 65.803 13.796 -34.358 1.00 76.56 303 GLY A O 1
ATOM 2495 N N . ILE A 1 304 ? 63.672 13.195 -34.661 1.00 83.44 304 ILE A N 1
ATOM 2496 C CA . ILE A 1 304 ? 63.348 14.417 -35.431 1.00 83.44 304 ILE A CA 1
ATOM 2497 C C . ILE A 1 304 ? 63.641 15.697 -34.629 1.00 83.44 304 ILE A C 1
ATOM 2499 O O . ILE A 1 304 ? 64.193 16.653 -35.159 1.00 83.44 304 ILE A O 1
ATOM 2503 N N . CYS A 1 305 ? 63.305 15.710 -33.338 1.00 80.56 305 CYS A N 1
ATOM 2504 C CA . CYS A 1 305 ? 63.37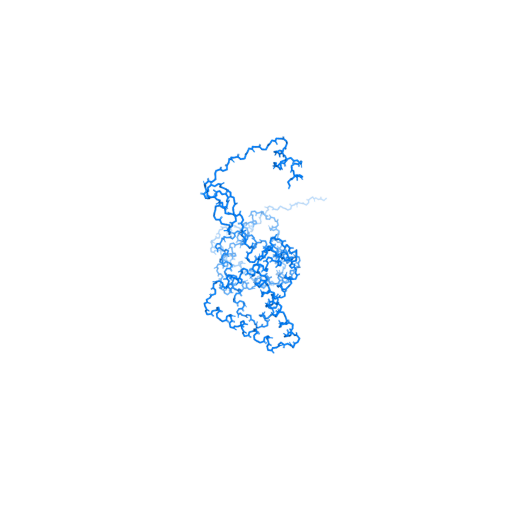0 16.923 -32.525 1.00 80.56 305 CYS A CA 1
ATOM 2505 C C . CYS A 1 305 ? 64.787 17.301 -32.055 1.00 80.56 305 CYS A C 1
ATOM 2507 O O . CYS A 1 305 ? 65.052 18.468 -31.798 1.00 80.56 305 CYS A O 1
ATOM 2509 N N . CYS A 1 306 ? 65.699 16.337 -31.888 1.00 81.62 306 CYS A N 1
ATOM 2510 C CA . CYS A 1 306 ? 67.038 16.594 -31.330 1.00 81.62 306 CYS A CA 1
ATOM 2511 C C . CYS A 1 306 ? 68.121 15.611 -31.801 1.00 81.62 306 CYS A C 1
ATOM 2513 O O . CYS A 1 306 ? 69.172 15.484 -31.167 1.00 81.62 306 CYS A O 1
ATOM 2515 N N . SER A 1 307 ? 67.856 14.858 -32.869 1.00 82.38 307 SER A N 1
ATOM 2516 C CA . SER A 1 307 ? 68.728 13.798 -33.390 1.00 82.38 307 SER A CA 1
ATOM 2517 C C . SER A 1 307 ? 69.176 12.809 -32.307 1.00 82.38 307 SER A C 1
ATOM 2519 O O . SER A 1 307 ? 70.352 12.464 -32.224 1.00 82.38 307 SER A O 1
ATOM 2521 N N . ASN A 1 308 ? 68.235 12.381 -31.452 1.00 80.38 308 ASN A N 1
ATOM 2522 C CA . ASN A 1 308 ? 68.471 11.532 -30.272 1.00 80.38 308 ASN A CA 1
ATOM 2523 C C . ASN A 1 308 ? 69.478 12.143 -29.278 1.00 80.38 308 ASN A C 1
ATOM 2525 O O . ASN A 1 308 ? 70.430 11.494 -28.855 1.00 80.38 308 ASN A O 1
ATOM 2529 N N . GLY A 1 309 ? 69.293 13.422 -28.944 1.00 79.06 309 GLY A N 1
ATOM 2530 C CA . GLY A 1 309 ? 70.100 14.130 -27.944 1.00 79.06 309 GLY A CA 1
ATOM 2531 C C . GLY A 1 309 ? 71.434 14.678 -28.453 1.00 79.06 309 GLY A C 1
ATOM 2532 O O . GLY A 1 309 ? 72.189 15.252 -27.671 1.00 79.06 309 GLY A O 1
ATOM 2533 N N . LYS A 1 310 ? 71.723 14.543 -29.753 1.00 79.31 310 LYS A N 1
ATOM 2534 C CA . LYS A 1 310 ? 72.931 15.102 -30.385 1.00 79.31 310 LYS A CA 1
ATOM 2535 C C . LYS A 1 310 ? 72.847 16.613 -30.598 1.00 79.31 310 LYS A C 1
ATOM 2537 O O . LYS A 1 310 ? 73.879 17.270 -30.676 1.00 79.31 310 LYS A O 1
ATOM 2542 N N . VAL A 1 311 ? 71.636 17.162 -30.689 1.00 80.44 311 VAL A N 1
ATOM 2543 C CA . VAL A 1 311 ? 71.402 18.605 -30.806 1.00 80.44 311 VAL A CA 1
ATOM 2544 C C . VAL A 1 311 ? 70.942 19.138 -29.453 1.00 80.44 311 VAL A C 1
ATOM 2546 O O . VAL A 1 311 ? 69.876 18.760 -28.966 1.00 80.44 311 VAL A O 1
ATOM 2549 N N . ARG A 1 312 ? 71.742 20.023 -28.848 1.00 73.88 312 ARG A N 1
ATOM 2550 C CA . ARG A 1 312 ? 71.329 20.831 -27.694 1.00 73.88 312 ARG A CA 1
ATOM 2551 C C . ARG A 1 312 ? 70.828 22.172 -28.211 1.00 73.88 312 ARG A C 1
ATOM 2553 O O . ARG A 1 312 ? 71.628 22.994 -28.649 1.00 73.88 312 ARG A O 1
ATOM 2560 N N . LEU A 1 313 ? 69.513 22.367 -28.196 1.00 69.81 313 LEU A N 1
ATOM 2561 C CA . LEU A 1 313 ? 68.928 23.665 -28.513 1.00 69.81 313 LEU A CA 1
ATOM 2562 C C . LEU A 1 313 ? 69.203 24.620 -27.339 1.00 69.81 313 LEU A C 1
ATOM 2564 O O . LEU A 1 313 ? 68.959 24.229 -26.193 1.00 69.81 313 LEU A O 1
ATOM 2568 N N . PRO A 1 314 ? 69.735 25.829 -27.582 1.00 73.50 314 PRO A N 1
ATOM 2569 C CA . PRO A 1 314 ? 69.834 26.836 -26.536 1.00 73.50 314 PRO A CA 1
ATOM 2570 C C . PRO A 1 314 ? 68.427 27.182 -26.018 1.00 73.50 314 PRO A C 1
ATOM 2572 O O . PRO A 1 314 ? 67.464 27.112 -26.791 1.00 73.50 314 PRO A O 1
ATOM 2575 N N . PRO A 1 315 ? 68.282 27.532 -24.726 1.00 68.81 315 PRO A N 1
ATOM 2576 C CA . PRO A 1 315 ? 67.016 28.039 -24.218 1.00 68.81 315 PRO A CA 1
ATOM 2577 C C . PRO A 1 315 ? 66.610 29.256 -25.054 1.00 68.81 315 PRO A C 1
ATOM 2579 O O . PRO A 1 315 ? 67.444 30.108 -25.361 1.00 68.81 315 PRO A O 1
ATOM 2582 N N . LEU A 1 316 ? 65.346 29.294 -25.480 1.00 67.81 316 LEU A N 1
ATOM 2583 C CA . LEU A 1 316 ? 64.823 30.423 -26.242 1.00 67.81 316 LEU A CA 1
ATOM 2584 C C . LEU A 1 316 ? 64.947 31.680 -25.375 1.00 67.81 316 LEU A C 1
ATOM 2586 O O . LEU A 1 316 ? 64.477 31.682 -24.238 1.00 67.81 316 LEU A O 1
ATOM 2590 N N . ASN A 1 317 ? 65.602 32.719 -25.900 1.00 71.06 317 ASN A N 1
ATOM 2591 C CA . ASN A 1 317 ? 65.670 34.014 -25.228 1.00 71.06 317 ASN A CA 1
ATOM 2592 C C . ASN A 1 317 ? 64.248 34.539 -24.997 1.00 71.06 317 ASN A C 1
ATOM 2594 O O . ASN A 1 317 ? 63.379 34.368 -25.857 1.00 71.06 317 ASN A O 1
ATOM 2598 N N . GLU A 1 318 ? 64.024 35.184 -23.851 1.00 73.06 318 GLU A N 1
ATOM 2599 C CA . GLU A 1 318 ? 62.752 35.845 -23.565 1.00 73.06 318 GLU A CA 1
ATOM 2600 C C . GLU A 1 318 ? 62.429 36.841 -24.685 1.00 73.06 318 GLU A C 1
ATOM 2602 O O . GLU A 1 318 ? 63.293 37.601 -25.137 1.00 73.06 318 GLU A O 1
ATOM 2607 N N . LEU A 1 319 ? 61.193 36.782 -25.186 1.00 76.38 319 LEU A N 1
ATOM 2608 C CA . LEU A 1 319 ? 60.742 37.674 -26.249 1.00 76.38 319 LEU A CA 1
ATOM 2609 C C . LEU A 1 319 ? 60.849 39.124 -25.750 1.00 76.38 319 LEU A C 1
ATOM 2611 O O . LEU A 1 319 ? 60.388 39.410 -24.645 1.00 76.38 319 LEU A O 1
ATOM 2615 N N . PRO A 1 320 ? 61.421 40.054 -26.533 1.00 79.56 320 PRO A N 1
ATOM 2616 C CA . PRO A 1 320 ? 61.459 41.455 -26.139 1.00 79.56 320 PRO A CA 1
ATOM 2617 C C . PRO A 1 320 ? 60.037 42.023 -26.015 1.00 79.56 320 PRO A C 1
ATOM 2619 O O . PRO A 1 320 ? 59.135 41.657 -26.778 1.00 79.56 320 PRO A O 1
ATOM 2622 N N . GLU A 1 321 ? 59.826 42.942 -25.070 1.00 79.88 321 GLU A N 1
ATOM 2623 C CA . GLU A 1 321 ? 58.582 43.713 -25.037 1.00 79.88 321 GLU A CA 1
ATOM 2624 C C . GLU A 1 321 ? 58.438 44.551 -26.318 1.00 79.88 321 GLU A C 1
ATOM 2626 O O . GLU A 1 321 ? 59.434 45.087 -26.815 1.00 79.88 321 GLU A O 1
ATOM 2631 N N . PRO A 1 322 ? 57.221 44.667 -26.886 1.00 74.12 322 PRO A N 1
ATOM 2632 C CA . PRO A 1 322 ? 55.918 44.297 -26.309 1.00 74.12 322 PRO A CA 1
ATOM 2633 C C . PRO A 1 322 ? 55.413 42.875 -26.646 1.00 74.12 322 PRO A C 1
ATOM 2635 O O . PRO A 1 322 ? 54.327 42.496 -26.211 1.00 74.12 322 PRO A O 1
ATOM 2638 N N . LEU A 1 323 ? 56.164 42.058 -27.399 1.00 78.44 323 LEU A N 1
ATOM 2639 C CA . LEU A 1 323 ? 55.693 40.744 -27.878 1.00 78.44 323 LEU A CA 1
ATOM 2640 C C . LEU A 1 323 ? 55.384 39.763 -26.740 1.00 78.44 323 LEU A C 1
ATOM 2642 O O . LEU A 1 323 ? 54.421 39.002 -26.823 1.00 78.44 323 LEU A O 1
ATOM 2646 N N . LEU A 1 324 ? 56.166 39.812 -25.660 1.00 78.75 324 LEU A N 1
ATOM 2647 C CA . LEU A 1 324 ? 55.938 38.994 -24.468 1.00 78.75 324 LEU A CA 1
ATOM 2648 C C . LEU A 1 324 ? 54.557 39.264 -23.839 1.00 78.75 324 LEU A C 1
ATOM 2650 O O . LEU A 1 324 ? 53.844 38.327 -23.481 1.00 78.75 324 LEU A O 1
ATOM 2654 N N . SER A 1 325 ? 54.152 40.538 -23.773 1.00 79.31 325 SER A N 1
ATOM 2655 C CA . SER A 1 325 ? 52.842 40.958 -23.259 1.00 79.31 325 SER A CA 1
ATOM 2656 C C . SER A 1 325 ? 51.707 40.394 -24.117 1.00 79.31 325 SER A C 1
ATOM 2658 O O . SER A 1 325 ? 50.771 39.792 -23.582 1.00 79.31 325 SER A O 1
ATOM 2660 N N . TYR A 1 326 ? 51.835 40.478 -25.447 1.00 79.50 326 TYR A N 1
ATOM 2661 C CA . TYR A 1 326 ? 50.832 39.966 -26.386 1.00 79.50 326 TYR A CA 1
ATOM 2662 C C . TYR A 1 326 ? 50.697 38.442 -26.388 1.00 79.50 326 TYR A C 1
ATOM 2664 O O . TYR A 1 326 ? 49.601 37.935 -26.602 1.00 79.50 326 TYR A O 1
ATOM 2672 N N . MET A 1 327 ? 51.769 37.701 -26.106 1.00 76.25 327 MET A N 1
ATOM 2673 C CA . MET A 1 327 ? 51.726 36.235 -26.072 1.00 76.25 327 MET A CA 1
ATOM 2674 C C . MET A 1 327 ? 51.346 35.652 -24.703 1.00 76.25 327 MET A C 1
ATOM 2676 O O . MET A 1 327 ? 51.172 34.441 -24.584 1.00 76.25 327 MET A O 1
ATOM 2680 N N . SER A 1 328 ? 51.200 36.485 -23.667 1.00 77.81 328 SER A N 1
ATOM 2681 C CA . SER A 1 328 ? 50.921 36.025 -22.298 1.00 77.81 328 SER A CA 1
ATOM 2682 C C . SER A 1 328 ? 49.472 35.571 -22.060 1.00 77.81 328 SER A C 1
ATOM 2684 O O . SER A 1 328 ? 49.211 34.834 -21.111 1.00 77.81 328 SER A O 1
ATOM 2686 N N . GLY A 1 329 ? 48.511 36.031 -22.871 1.00 74.38 329 GLY A N 1
ATOM 2687 C CA . GLY A 1 329 ? 47.074 35.762 -22.697 1.00 74.38 329 GLY A CA 1
ATOM 2688 C C . GLY A 1 329 ? 46.421 36.440 -21.479 1.00 74.38 329 GLY A C 1
ATOM 2689 O O . GLY A 1 329 ? 45.232 36.240 -21.216 1.00 74.38 329 GLY A O 1
ATOM 2690 N N . THR A 1 330 ? 47.175 37.244 -20.723 1.00 77.12 330 THR A N 1
ATOM 2691 C CA . THR A 1 330 ? 46.714 37.856 -19.466 1.00 77.12 330 THR A CA 1
ATOM 2692 C C . THR A 1 330 ? 46.026 39.212 -19.661 1.00 77.12 330 THR A C 1
ATOM 2694 O O . THR A 1 330 ? 45.076 39.526 -18.940 1.00 77.12 330 THR A O 1
ATOM 2697 N N . THR A 1 331 ? 46.431 39.995 -20.666 1.00 77.44 331 THR A N 1
ATOM 2698 C CA . THR A 1 331 ? 45.870 41.322 -20.982 1.00 77.44 331 THR A CA 1
ATOM 2699 C C . THR A 1 331 ? 44.744 41.234 -22.017 1.00 77.44 331 THR A C 1
ATOM 2701 O O . THR A 1 331 ? 44.680 40.286 -22.800 1.00 77.44 331 THR A O 1
ATOM 2704 N N . ALA A 1 332 ? 43.843 42.221 -22.058 1.00 76.44 332 ALA A N 1
ATOM 2705 C CA . ALA A 1 332 ? 42.770 42.260 -23.061 1.00 76.44 332 ALA A CA 1
ATOM 2706 C C . ALA A 1 332 ? 43.318 42.250 -24.501 1.00 76.44 332 ALA A C 1
ATOM 2708 O O . ALA A 1 332 ? 42.780 41.555 -25.358 1.00 76.44 332 ALA A O 1
ATOM 2709 N N . GLU A 1 333 ? 44.435 42.941 -24.737 1.00 72.38 333 GLU A N 1
ATOM 2710 C CA . GLU A 1 333 ? 45.105 42.965 -26.039 1.00 72.38 333 GLU A CA 1
ATOM 2711 C C . GLU A 1 333 ? 45.739 41.610 -26.393 1.00 72.38 333 GLU A C 1
ATOM 2713 O O . GLU A 1 333 ? 45.655 41.173 -27.538 1.00 72.38 333 GLU A O 1
ATOM 2718 N N . SER A 1 334 ? 46.287 40.881 -25.412 1.00 80.62 334 SER A N 1
ATOM 2719 C CA . SER A 1 334 ? 46.843 39.537 -25.640 1.00 80.62 334 SER A CA 1
ATOM 2720 C C . SER A 1 334 ? 45.789 38.491 -26.025 1.00 80.62 334 SER A C 1
ATOM 2722 O O . SER A 1 334 ? 46.078 37.587 -26.801 1.00 80.62 334 SER A O 1
ATOM 2724 N N . ARG A 1 335 ? 44.540 38.630 -25.554 1.00 75.62 335 ARG A N 1
ATOM 2725 C CA . ARG A 1 335 ? 43.432 37.728 -25.929 1.00 75.62 335 ARG A CA 1
ATOM 2726 C C . ARG A 1 335 ? 42.909 37.956 -27.344 1.00 75.62 335 ARG A C 1
ATOM 2728 O O . ARG A 1 335 ? 42.177 37.119 -27.849 1.00 75.62 335 ARG A O 1
ATOM 2735 N N . HIS A 1 336 ? 43.196 39.110 -27.940 1.00 75.44 336 HIS A N 1
ATOM 2736 C CA . HIS A 1 336 ? 42.896 39.361 -29.349 1.00 75.44 336 HIS A CA 1
ATOM 2737 C C . HIS A 1 336 ? 44.019 38.884 -30.272 1.00 75.44 336 HIS A C 1
ATOM 2739 O O . HIS A 1 336 ? 43.789 38.721 -31.467 1.00 75.44 336 HIS A O 1
ATOM 2745 N N . PHE A 1 337 ? 45.220 38.683 -29.726 1.00 74.62 337 PHE A N 1
ATOM 2746 C CA . PHE A 1 337 ? 46.394 38.235 -30.465 1.00 74.62 337 PHE A CA 1
ATOM 2747 C C . PHE A 1 337 ? 46.539 36.701 -30.508 1.00 74.62 337 PHE A C 1
ATOM 2749 O O . PHE A 1 337 ? 47.085 36.174 -31.477 1.00 74.62 337 PHE A O 1
ATOM 2756 N N . LEU A 1 338 ? 46.058 35.999 -29.474 1.00 69.62 338 LEU A N 1
ATOM 2757 C CA . LEU A 1 338 ? 45.977 34.532 -29.369 1.00 69.62 338 LEU A CA 1
ATOM 2758 C C . LEU A 1 338 ? 44.615 34.013 -29.836 1.00 69.62 338 LEU A C 1
ATOM 2760 O O . LEU A 1 338 ? 44.599 32.934 -30.472 1.00 69.62 338 LEU A O 1
#

pLDDT: mean 88.4, std 12.19, range [46.81, 98.38]

Secondary structure (DSSP, 8-state):
-PPPPPP-TT---HHHHHHHHHHHT--HHHHHHHHHHHHHHHHHHHHT--HHHHHHHHHHHHHHHHHHHHT--HHHHHHHHHHHHHHHHHHHHT--HHHHHHHHHHHHHHHHHHHHT--HHHHHHHHHHHHHHHHHHHHS--HHHHHHHHHHHHHHHHHHHHT--HHHHHHHHHHHHHHHHHHHHT--HHHHHHHHHHHHHHHHHHHHS--HHHHHHHHHHHHHHHHHHHHT--HHHHHHHHHHHHHHHHHHHHHHHS---TTTTTS--TTS-TTS-GGG----S-EEPTTT--EE-TTSPTTTTTTTTT--PPPPPPPPTTHHHHHSS-STTHHHH-

Sequence (338 aa):
MPPKKRDSLGRVDPRTKRVRESRANETPEQREARLEENRIRNAESRAAETSEQRDTRLEQNRSRIADSRATETAEQRDARLEQNRSRIADLRATETAEQRDARLEQNRSRIADLRAAETAERREVRLEQNRSRIADIRAAETSEQREVRTEENRLRTADSRAAETSEQHEARTEANRLRTAASRAAETSEQHETRREENRSRMAEARATETSEQHETRIEEHRLRMAELRTAETLERRTTRLEGDRLRHAQSRQIFNRSDLKMLAFHYDPSCDYRTHPKLAIGKMDVICEHCQARRFRAEPKGICCSNGKVRLPPLNELPEPLLSYMSGTTAESRHFL